Protein AF-A0A833XZN6-F1 (afdb_monomer)

Foldseek 3Di:
DVVVVVVVVVVLVVVLVVLVVVLVVVLVVLLVPVPCLLQPPPDDPVRSVCDQLSHHQLLVVLVVVVVVFVVQLVVVVVCVVVVVDDPDDPSTPDDPVRVVVSVVLSVVSVVLSVVLVVLLVVLVVQLVVVVVVCVVVVVPPPPDPPVVNVVSVNVSSVSSSVSSSSSSVSNSVSSD

Structure (mmCIF, N/CA/C/O backbone):
data_AF-A0A833XZN6-F1
#
_entry.id   AF-A0A833XZN6-F1
#
loop_
_atom_site.group_PDB
_atom_site.id
_atom_site.type_symbol
_atom_site.label_atom_id
_atom_site.label_alt_id
_atom_site.label_comp_id
_atom_site.label_asym_id
_atom_site.label_entity_id
_atom_site.label_seq_id
_atom_site.pdbx_PDB_ins_code
_atom_site.Cartn_x
_atom_site.Cartn_y
_atom_site.Cartn_z
_atom_site.occupancy
_atom_site.B_iso_or_equiv
_atom_site.auth_seq_id
_atom_site.auth_comp_id
_atom_site.auth_asym_id
_atom_site.auth_atom_id
_atom_site.pdbx_PDB_model_num
ATOM 1 N N . MET A 1 1 ? -32.130 -5.623 22.711 1.00 51.72 1 MET A N 1
ATOM 2 C CA . MET A 1 1 ? -30.672 -5.885 22.636 1.00 51.72 1 MET A CA 1
ATOM 3 C C . MET A 1 1 ? -30.285 -6.700 21.398 1.00 51.72 1 MET A C 1
ATOM 5 O O . MET A 1 1 ? -29.507 -6.183 20.613 1.00 51.72 1 MET A O 1
ATOM 9 N N . LYS A 1 2 ? -30.891 -7.874 21.131 1.00 50.25 2 LYS A N 1
ATOM 10 C CA . LYS A 1 2 ? -30.605 -8.703 19.931 1.00 50.25 2 LYS A CA 1
ATOM 11 C C . LYS A 1 2 ? -30.706 -7.956 18.583 1.00 50.25 2 LYS A C 1
ATOM 13 O O . LYS A 1 2 ? -29.815 -8.078 17.759 1.00 50.25 2 LYS A O 1
ATOM 18 N N . MET A 1 3 ? -31.728 -7.118 18.396 1.00 53.28 3 MET A N 1
ATOM 19 C CA . MET A 1 3 ? -31.994 -6.418 17.127 1.00 53.28 3 MET A CA 1
ATOM 20 C C . MET A 1 3 ? -30.939 -5.347 16.755 1.00 53.28 3 MET A C 1
ATOM 22 O O . MET A 1 3 ? -30.634 -5.178 15.580 1.00 53.28 3 MET A O 1
ATOM 26 N N . LYS A 1 4 ? -30.320 -4.674 17.745 1.00 51.16 4 LYS A N 1
ATOM 27 C CA . LYS A 1 4 ? -29.224 -3.706 17.508 1.00 51.16 4 LYS A CA 1
ATOM 28 C C . LYS A 1 4 ? -27.925 -4.406 17.090 1.00 51.16 4 LYS A C 1
ATOM 30 O O . LYS A 1 4 ? -27.217 -3.909 16.223 1.00 51.16 4 LYS A O 1
ATOM 35 N N . THR A 1 5 ? -27.639 -5.571 17.669 1.00 62.66 5 THR A N 1
ATOM 36 C CA . THR A 1 5 ? -26.464 -6.383 17.320 1.00 62.66 5 THR A CA 1
ATOM 37 C C . THR A 1 5 ? -26.588 -6.978 15.914 1.00 62.66 5 THR A C 1
ATOM 39 O O . THR A 1 5 ? -25.617 -6.986 15.167 1.00 62.66 5 THR A O 1
ATOM 42 N N . THR A 1 6 ? -27.788 -7.410 15.511 1.00 60.88 6 THR A N 1
ATOM 43 C CA . THR A 1 6 ? -28.045 -7.907 14.149 1.00 60.88 6 THR A CA 1
ATOM 44 C C . THR A 1 6 ? -27.871 -6.814 13.093 1.00 60.88 6 THR A C 1
ATOM 46 O O . THR A 1 6 ? -27.245 -7.061 12.066 1.00 60.88 6 THR A O 1
ATOM 49 N N . LEU A 1 7 ? -28.352 -5.594 13.364 1.00 63.28 7 LEU A N 1
ATOM 50 C CA . LEU A 1 7 ? -28.195 -4.457 12.452 1.00 63.28 7 LEU A CA 1
ATOM 51 C C . LEU A 1 7 ? -26.720 -4.047 12.295 1.00 63.28 7 LEU A C 1
ATOM 53 O O . LEU A 1 7 ? -26.249 -3.878 11.175 1.00 63.28 7 LEU A O 1
ATOM 57 N N . ALA A 1 8 ? -25.969 -3.968 13.399 1.00 67.38 8 ALA A N 1
ATOM 58 C CA . ALA A 1 8 ? -24.540 -3.649 13.369 1.00 67.38 8 ALA A CA 1
ATOM 59 C C . ALA A 1 8 ? -23.716 -4.700 12.599 1.00 67.38 8 ALA A C 1
ATOM 61 O O . ALA A 1 8 ? -22.826 -4.348 11.824 1.00 67.38 8 ALA A O 1
ATOM 62 N N . ASN A 1 9 ? -24.045 -5.986 12.754 1.00 68.94 9 ASN A N 1
ATOM 63 C CA . ASN A 1 9 ? -23.379 -7.066 12.024 1.00 68.94 9 ASN A CA 1
ATOM 64 C C . ASN A 1 9 ? -23.712 -7.049 10.523 1.00 68.94 9 ASN A C 1
ATOM 66 O O . ASN A 1 9 ? -22.822 -7.268 9.703 1.00 68.94 9 ASN A O 1
ATOM 70 N N . SER A 1 10 ? -24.959 -6.733 10.157 1.00 70.25 10 SER A N 1
ATOM 71 C CA . SER A 1 10 ? -25.368 -6.561 8.756 1.00 70.25 10 SER A CA 1
ATOM 72 C C . SER A 1 10 ? -24.635 -5.392 8.093 1.00 70.25 10 SER A C 1
ATOM 74 O O . SER A 1 10 ? -24.180 -5.516 6.959 1.00 70.25 10 SER A O 1
ATOM 76 N N . GLN A 1 11 ? -24.473 -4.275 8.810 1.00 72.06 11 GLN A N 1
ATOM 77 C CA . GLN A 1 11 ? -23.743 -3.104 8.320 1.00 72.06 11 GLN A CA 1
ATOM 78 C C . GLN A 1 11 ? -22.246 -3.407 8.137 1.00 72.06 11 GLN A C 1
ATOM 80 O O . GLN A 1 11 ? -21.662 -3.015 7.129 1.00 72.06 11 GLN A O 1
ATOM 85 N N . LYS A 1 12 ? -21.626 -4.145 9.078 1.00 77.12 12 LYS A N 1
ATOM 86 C CA . LYS A 1 12 ? -20.222 -4.581 8.962 1.00 77.12 12 LYS A CA 1
ATOM 87 C C . LYS A 1 12 ? -20.013 -5.435 7.705 1.00 77.12 12 LYS A C 1
ATOM 89 O O . LYS A 1 12 ? -19.059 -5.179 6.974 1.00 77.12 12 LYS A O 1
ATOM 94 N N . SER A 1 13 ? -20.888 -6.415 7.450 1.00 80.06 13 SER A N 1
ATOM 95 C CA . SER A 1 13 ? -20.785 -7.293 6.268 1.00 80.06 13 SER A CA 1
ATOM 96 C C . SER A 1 13 ? -20.850 -6.490 4.972 1.00 80.06 13 SER A C 1
ATOM 98 O O . SER A 1 13 ? -19.948 -6.594 4.147 1.00 80.06 13 SER A O 1
ATOM 100 N N . ALA A 1 14 ? -21.834 -5.592 4.858 1.00 88.44 14 ALA A N 1
ATOM 101 C CA . ALA A 1 14 ? -22.009 -4.754 3.676 1.00 88.44 14 ALA A CA 1
ATOM 102 C C . ALA A 1 14 ? -20.787 -3.858 3.396 1.00 88.44 14 ALA A C 1
ATOM 104 O O . ALA A 1 14 ? -20.344 -3.749 2.255 1.00 88.44 14 ALA A O 1
ATOM 105 N N . CYS A 1 15 ? -20.189 -3.250 4.428 1.00 87.19 15 CYS A N 1
ATOM 106 C CA . CYS A 1 15 ? -18.980 -2.437 4.256 1.00 87.19 15 CYS A CA 1
ATOM 107 C C . CYS A 1 15 ? -17.785 -3.257 3.747 1.00 87.19 15 CYS A C 1
ATOM 109 O O . CYS A 1 15 ? -17.048 -2.796 2.876 1.00 87.19 15 CYS A O 1
ATOM 111 N N . ILE A 1 16 ? -17.587 -4.465 4.282 1.00 88.56 16 ILE A N 1
ATOM 112 C CA . ILE A 1 16 ? -16.494 -5.351 3.862 1.00 88.56 16 ILE A CA 1
ATOM 113 C C . ILE A 1 16 ? -16.717 -5.859 2.434 1.00 88.56 16 IL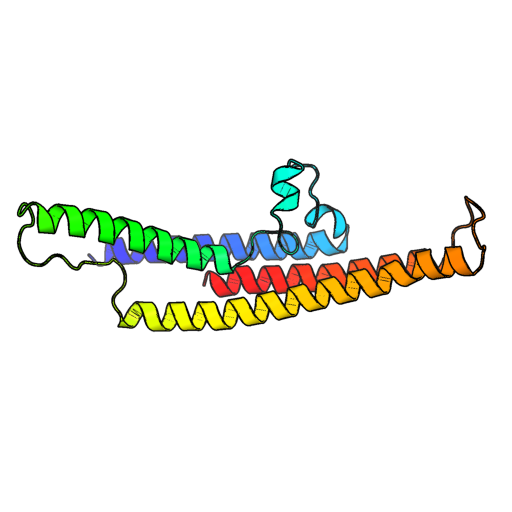E A C 1
ATOM 115 O O . ILE A 1 16 ? -15.765 -5.906 1.659 1.00 88.56 16 ILE A O 1
ATOM 119 N N . GLU A 1 17 ? -17.954 -6.198 2.074 1.00 91.06 17 GLU A N 1
ATOM 120 C CA . GLU A 1 17 ? -18.328 -6.619 0.720 1.00 91.06 17 GLU A CA 1
ATOM 121 C C . GLU A 1 17 ? -18.101 -5.500 -0.302 1.00 91.06 17 GLU A C 1
ATOM 123 O O . GLU A 1 17 ? -17.466 -5.728 -1.328 1.00 91.06 17 GLU A O 1
ATOM 128 N N . HIS A 1 18 ? -18.521 -4.268 -0.002 1.00 90.19 18 HIS A N 1
ATOM 129 C CA . HIS A 1 18 ? -18.255 -3.125 -0.879 1.00 90.19 18 HIS A CA 1
ATOM 130 C C . HIS A 1 18 ? -16.759 -2.831 -1.019 1.00 90.19 18 HIS A C 1
ATOM 132 O O . HIS A 1 18 ? -16.295 -2.500 -2.109 1.00 90.19 18 HIS A O 1
ATOM 138 N N . PHE A 1 19 ? -15.985 -2.954 0.063 1.00 88.38 19 PHE A N 1
ATOM 139 C CA . PHE A 1 19 ? -14.540 -2.742 -0.009 1.00 88.38 19 PHE A CA 1
ATOM 140 C C . PHE A 1 19 ? -13.833 -3.848 -0.803 1.00 88.38 19 PHE A C 1
ATOM 142 O O . PHE A 1 19 ? -12.871 -3.568 -1.516 1.00 88.38 19 PHE A O 1
ATOM 149 N N . GLN A 1 20 ? -14.326 -5.086 -0.711 1.00 92.38 20 GLN A N 1
ATOM 150 C CA . GLN A 1 20 ? -13.876 -6.199 -1.542 1.00 92.38 20 GLN A CA 1
ATOM 151 C C . GLN A 1 20 ? -14.146 -5.917 -3.025 1.00 92.38 20 GLN A C 1
ATOM 153 O O . GLN A 1 20 ? -13.210 -5.947 -3.814 1.00 92.38 20 GLN A O 1
ATOM 158 N N . ASP A 1 21 ? -15.383 -5.569 -3.387 1.00 93.50 21 ASP A N 1
ATOM 159 C CA . ASP A 1 21 ? -15.762 -5.248 -4.771 1.00 93.50 21 ASP A CA 1
ATOM 160 C C . ASP A 1 21 ? -14.947 -4.068 -5.327 1.00 93.50 21 ASP A C 1
ATOM 162 O O . ASP A 1 21 ? -14.445 -4.114 -6.452 1.00 93.50 21 ASP A O 1
ATOM 166 N N . TYR A 1 22 ? -14.729 -3.033 -4.510 1.00 90.38 22 TYR A N 1
ATOM 167 C CA . TYR A 1 22 ? -13.833 -1.927 -4.846 1.00 90.38 22 TYR A CA 1
ATOM 168 C C . TYR A 1 22 ? -12.400 -2.406 -5.125 1.00 90.38 22 TYR A C 1
ATOM 170 O O . TYR A 1 22 ? -11.808 -2.012 -6.132 1.00 90.38 22 TYR A O 1
ATOM 178 N N . ALA A 1 23 ? -11.833 -3.245 -4.253 1.00 89.88 23 ALA A N 1
ATOM 179 C CA . ALA A 1 23 ? -10.475 -3.758 -4.414 1.00 89.88 23 ALA A CA 1
ATOM 180 C C . ALA A 1 23 ? -10.337 -4.643 -5.664 1.00 89.88 23 ALA A C 1
ATOM 182 O O . ALA A 1 23 ? -9.344 -4.521 -6.384 1.00 89.88 23 ALA A O 1
ATOM 183 N N . ASP A 1 24 ? -11.341 -5.470 -5.953 1.00 92.38 24 ASP A N 1
ATOM 184 C CA . ASP A 1 24 ? -11.351 -6.378 -7.101 1.00 92.38 24 ASP A CA 1
ATOM 185 C C . ASP A 1 24 ? -11.444 -5.600 -8.422 1.00 92.38 24 ASP A C 1
ATOM 187 O O . ASP A 1 24 ? -10.633 -5.808 -9.326 1.00 92.38 24 ASP A O 1
ATOM 191 N N . LYS A 1 25 ? -12.361 -4.627 -8.518 1.00 93.62 25 LYS A N 1
ATOM 192 C CA . LYS A 1 25 ? -12.462 -3.728 -9.685 1.00 93.62 25 LYS A CA 1
ATOM 193 C C . LYS A 1 25 ? -11.177 -2.944 -9.907 1.00 93.62 25 LYS A C 1
ATOM 195 O O . LYS A 1 25 ? -10.727 -2.777 -11.038 1.00 93.62 25 LYS A O 1
ATOM 200 N N . ARG A 1 26 ? -10.567 -2.472 -8.820 1.00 92.00 26 ARG A N 1
ATOM 201 C CA . ARG A 1 26 ? -9.305 -1.740 -8.877 1.00 92.00 26 ARG A CA 1
ATOM 202 C C . ARG A 1 26 ? -8.158 -2.610 -9.392 1.00 92.00 26 ARG A C 1
ATOM 204 O O . ARG A 1 26 ? -7.381 -2.138 -10.213 1.00 92.00 26 ARG A O 1
ATOM 211 N N . SER A 1 27 ? -8.068 -3.859 -8.937 1.00 91.50 27 SER A N 1
ATOM 212 C CA . SER A 1 27 ? -7.094 -4.836 -9.440 1.00 91.50 27 SER A CA 1
ATOM 213 C C . SER A 1 27 ? -7.282 -5.082 -10.937 1.00 91.50 27 SER A C 1
ATOM 215 O O . SER A 1 27 ? -6.310 -4.996 -11.676 1.00 91.50 27 SER A O 1
ATOM 217 N N . GLN A 1 28 ? -8.519 -5.271 -11.408 1.00 93.62 28 GLN A N 1
ATOM 218 C CA . GLN A 1 28 ? -8.802 -5.471 -12.836 1.00 93.62 28 GLN A CA 1
ATOM 219 C C . GLN A 1 28 ? -8.351 -4.284 -13.696 1.00 93.62 28 GLN A C 1
ATOM 221 O O . GLN A 1 28 ? -7.730 -4.478 -14.737 1.00 93.62 28 GLN A O 1
ATOM 226 N N . LEU A 1 29 ? -8.628 -3.055 -13.254 1.00 93.94 29 LEU A N 1
ATOM 227 C CA . LEU A 1 29 ? -8.234 -1.846 -13.981 1.00 93.94 29 LEU A CA 1
ATOM 228 C C . LEU A 1 29 ? -6.717 -1.609 -13.972 1.00 93.94 29 LEU A C 1
ATOM 230 O O . LEU A 1 29 ? -6.193 -1.042 -14.928 1.00 93.94 29 LEU A O 1
ATOM 234 N N . ALA A 1 30 ? -6.012 -2.052 -12.927 1.00 94.50 30 ALA A N 1
ATOM 235 C CA . ALA A 1 30 ? -4.563 -1.893 -12.820 1.00 94.50 30 ALA A CA 1
ATOM 236 C C . ALA A 1 30 ? -3.794 -2.633 -13.925 1.00 94.50 30 ALA A C 1
ATOM 238 O O . ALA A 1 30 ? -2.703 -2.200 -14.272 1.00 94.50 30 ALA A O 1
ATOM 239 N N . HIS A 1 31 ? -4.360 -3.691 -14.516 1.00 93.62 31 HIS A N 1
ATOM 240 C CA . HIS A 1 31 ? -3.748 -4.385 -15.660 1.00 93.62 31 HIS A CA 1
ATOM 241 C C . HIS A 1 31 ? -3.699 -3.534 -16.938 1.00 93.62 31 HIS A C 1
ATOM 243 O O . HIS A 1 31 ? -2.913 -3.846 -17.824 1.00 93.62 31 HIS A O 1
ATOM 249 N N . ASN A 1 32 ? -4.518 -2.480 -17.040 1.00 92.50 32 ASN A N 1
ATOM 250 C CA . ASN A 1 32 ? -4.520 -1.581 -18.199 1.00 92.50 32 ASN A CA 1
ATOM 251 C C . ASN A 1 32 ? -3.561 -0.397 -18.022 1.00 92.50 32 ASN A C 1
ATOM 253 O O . ASN A 1 32 ? -2.905 0.001 -18.975 1.00 92.50 32 ASN A O 1
ATOM 257 N N . ASP A 1 33 ? -3.533 0.192 -16.823 1.00 92.25 33 ASP A N 1
ATOM 258 C CA . ASP A 1 33 ? -2.636 1.294 -16.462 1.00 92.25 33 ASP A CA 1
ATOM 259 C C . ASP A 1 33 ? -2.426 1.289 -14.946 1.00 92.25 33 ASP A C 1
ATOM 261 O O . ASP A 1 33 ? -3.218 1.826 -14.165 1.00 92.25 33 ASP A O 1
ATOM 265 N N . VAL A 1 34 ? -1.350 0.635 -14.515 1.00 95.06 34 VAL A N 1
ATOM 266 C CA . VAL A 1 34 ? -1.001 0.552 -13.097 1.00 95.06 34 VAL A CA 1
ATOM 267 C C . VAL A 1 34 ? -0.457 1.878 -12.570 1.00 95.06 34 VAL A C 1
ATOM 269 O O . VAL A 1 34 ? -0.673 2.212 -11.402 1.00 95.06 34 VAL A O 1
ATOM 272 N N . SER A 1 35 ? 0.225 2.650 -13.417 1.00 92.38 35 SER A N 1
ATOM 273 C CA . SER A 1 35 ? 0.932 3.870 -13.029 1.00 92.38 35 SER A CA 1
ATOM 274 C C . SER A 1 35 ? -0.033 4.932 -12.489 1.00 92.38 35 SER A C 1
ATOM 276 O O . SER A 1 35 ? 0.218 5.524 -11.431 1.00 92.38 35 SER A O 1
ATOM 278 N N . ALA A 1 36 ? -1.209 5.059 -13.114 1.00 93.19 36 ALA A N 1
ATOM 279 C CA . ALA A 1 36 ? -2.274 5.964 -12.693 1.00 93.19 36 ALA A CA 1
ATOM 280 C C . ALA A 1 36 ? -2.797 5.684 -11.276 1.00 93.19 36 ALA A C 1
ATOM 282 O O . ALA A 1 36 ? -3.362 6.570 -10.637 1.00 93.19 36 ALA A O 1
ATOM 283 N N . PHE A 1 37 ? -2.602 4.480 -10.732 1.00 94.19 37 PHE A N 1
ATOM 284 C CA . PHE A 1 37 ? -3.003 4.174 -9.359 1.00 94.19 37 PHE A CA 1
ATOM 285 C C . PHE A 1 37 ? -1.970 4.587 -8.308 1.00 94.19 37 PHE A C 1
ATOM 287 O O . PHE A 1 37 ? -2.342 4.733 -7.140 1.00 94.19 37 PHE A O 1
ATOM 294 N N . PHE A 1 38 ? -0.702 4.754 -8.693 1.00 93.88 38 PHE A N 1
ATOM 295 C CA . PHE A 1 38 ? 0.378 5.174 -7.795 1.00 93.88 38 PHE A CA 1
ATOM 296 C C . PHE A 1 38 ? 0.494 6.699 -7.693 1.00 93.88 38 PHE A C 1
ATOM 298 O O . PHE A 1 38 ? 0.884 7.193 -6.638 1.00 93.88 38 PHE A O 1
ATOM 305 N N . ALA A 1 39 ? 0.104 7.428 -8.740 1.00 94.25 39 ALA A N 1
ATOM 306 C CA . ALA A 1 39 ? 0.015 8.888 -8.748 1.00 94.25 39 ALA A CA 1
ATOM 307 C C . ALA A 1 39 ? -1.260 9.356 -9.479 1.00 94.25 39 ALA A C 1
ATOM 309 O O . ALA A 1 39 ? -1.182 9.917 -10.574 1.00 94.25 39 ALA A O 1
ATOM 310 N N . PRO A 1 40 ? -2.451 9.093 -8.916 1.00 93.50 40 PRO A N 1
ATOM 311 C CA . PRO A 1 40 ? -3.711 9.462 -9.544 1.00 93.50 40 PRO A CA 1
ATOM 312 C C . PRO A 1 40 ? -3.827 10.963 -9.815 1.00 93.50 40 PRO A C 1
ATOM 314 O O . PRO A 1 40 ? -3.605 11.798 -8.936 1.00 93.50 40 PRO A O 1
ATOM 317 N N . ALA A 1 41 ? -4.264 11.303 -11.029 1.00 92.31 41 ALA A N 1
ATOM 318 C CA . ALA A 1 41 ? -4.420 12.687 -11.482 1.00 92.31 41 ALA A CA 1
ATOM 319 C C . ALA A 1 41 ? -5.539 13.455 -10.754 1.00 92.31 41 ALA A C 1
ATOM 321 O O . ALA A 1 41 ? -5.573 14.682 -10.780 1.00 92.31 41 ALA A O 1
ATOM 322 N N . TRP A 1 42 ? -6.463 12.742 -10.104 1.00 90.38 42 TRP A N 1
ATOM 323 C CA . TRP A 1 42 ? -7.523 13.338 -9.286 1.00 90.38 42 TRP A CA 1
ATOM 324 C C . TRP A 1 42 ? -7.083 13.641 -7.846 1.00 90.38 42 TRP A C 1
ATOM 326 O O . TRP A 1 42 ? -7.879 14.174 -7.076 1.00 90.38 42 TRP A O 1
ATOM 336 N N . CYS A 1 43 ? -5.848 13.298 -7.472 1.00 93.56 43 CYS A N 1
ATOM 337 C CA . CYS A 1 43 ? -5.251 13.657 -6.191 1.00 93.56 43 CYS A CA 1
ATOM 338 C C . CYS A 1 43 ? -4.277 14.826 -6.364 1.00 93.56 43 CYS A C 1
ATOM 340 O O . 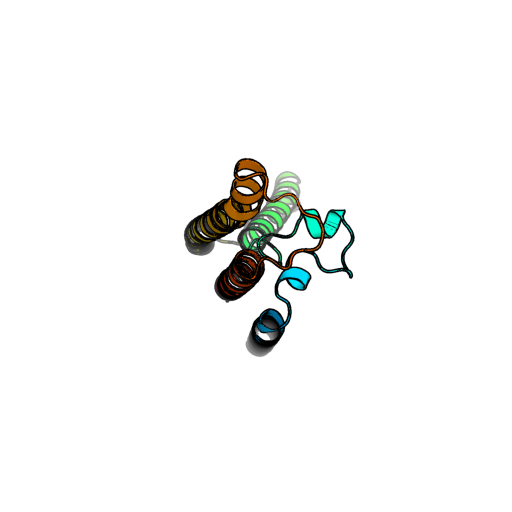CYS A 1 43 ? -3.557 14.937 -7.356 1.00 93.56 43 CYS A O 1
ATOM 342 N N . THR A 1 44 ? -4.222 15.692 -5.359 1.00 94.88 44 THR A N 1
ATOM 343 C CA . THR A 1 44 ? -3.195 16.730 -5.249 1.00 94.88 44 THR A CA 1
ATOM 344 C C . THR A 1 44 ? -1.808 16.106 -5.065 1.00 94.88 44 THR A C 1
ATOM 346 O O . THR A 1 44 ? -1.670 14.981 -4.587 1.00 94.88 44 THR A O 1
ATOM 349 N N . ASN A 1 45 ? -0.744 16.856 -5.372 1.00 94.94 45 ASN A N 1
ATOM 350 C CA . ASN A 1 45 ? 0.636 16.394 -5.153 1.00 94.94 45 ASN A CA 1
ATOM 351 C C . ASN A 1 45 ? 0.894 15.982 -3.695 1.00 94.94 45 ASN A C 1
ATOM 353 O O . ASN A 1 45 ? 1.605 15.014 -3.433 1.00 94.94 45 ASN A O 1
ATOM 357 N N . TRP A 1 46 ? 0.292 16.707 -2.748 1.00 94.06 46 TRP A N 1
ATOM 358 C CA . TRP A 1 46 ? 0.378 16.382 -1.330 1.00 94.06 46 TRP A CA 1
ATOM 359 C C . TRP A 1 46 ? -0.323 15.057 -1.008 1.00 94.06 46 TRP A C 1
ATOM 361 O O . TRP A 1 46 ? 0.292 14.191 -0.392 1.00 94.06 46 TRP A O 1
ATOM 371 N N . GLU A 1 47 ? -1.554 14.846 -1.479 1.00 93.69 47 GLU A N 1
ATOM 372 C CA . GLU A 1 47 ? -2.257 13.565 -1.306 1.00 93.69 47 GLU A CA 1
ATOM 373 C C . GLU A 1 47 ? -1.490 12.404 -1.950 1.00 93.69 47 GLU A C 1
ATOM 375 O O . GLU A 1 47 ? -1.327 11.357 -1.323 1.00 93.69 47 GLU A O 1
ATOM 380 N N . ASN A 1 48 ? -0.947 12.607 -3.154 1.00 94.44 48 ASN A N 1
ATOM 381 C CA . ASN A 1 48 ? -0.127 11.615 -3.847 1.00 94.44 48 ASN A CA 1
ATOM 382 C C . ASN A 1 48 ? 1.129 11.241 -3.043 1.00 94.44 48 ASN A C 1
ATOM 384 O O . ASN A 1 48 ? 1.459 10.062 -2.941 1.00 94.44 48 ASN A O 1
ATOM 388 N N . SER A 1 49 ? 1.782 12.208 -2.388 1.00 93.31 49 SER A N 1
ATOM 389 C CA . SER A 1 49 ? 2.955 11.949 -1.534 1.00 93.31 49 SER A CA 1
ATOM 390 C C . SER A 1 49 ? 2.666 11.086 -0.298 1.00 93.31 49 SER A C 1
ATOM 392 O O . SER A 1 49 ? 3.587 10.517 0.287 1.00 93.31 49 SER A O 1
ATOM 394 N N . LEU A 1 50 ? 1.396 10.967 0.106 1.00 91.69 50 LEU A N 1
ATOM 395 C CA . LEU A 1 50 ? 0.977 10.171 1.262 1.00 91.69 50 LEU A CA 1
ATOM 396 C C . LEU A 1 50 ? 0.558 8.745 0.885 1.00 91.69 50 LEU A C 1
ATOM 398 O O . LEU A 1 50 ? 0.291 7.927 1.775 1.00 91.69 50 LEU A O 1
ATOM 402 N N . LEU A 1 51 ? 0.487 8.427 -0.410 1.00 94.44 51 LEU A N 1
ATOM 403 C CA . LEU A 1 51 ? 0.134 7.092 -0.870 1.00 94.44 51 LEU A CA 1
ATOM 404 C C . LEU A 1 51 ? 1.265 6.103 -0.575 1.00 94.44 51 LEU A C 1
ATOM 406 O O . LEU A 1 51 ? 2.426 6.289 -0.922 1.00 94.44 51 LEU A O 1
ATOM 410 N N . TRP A 1 52 ? 0.893 4.980 0.023 1.00 96.81 52 TRP A N 1
ATOM 411 C CA . TRP A 1 52 ? 1.723 3.798 0.170 1.00 96.81 52 TRP A CA 1
ATOM 412 C C . TRP A 1 52 ? 1.188 2.702 -0.746 1.00 96.81 52 TRP A C 1
ATOM 414 O O . TRP A 1 52 ? 0.120 2.152 -0.481 1.00 96.81 52 TRP A O 1
ATOM 424 N N . LEU A 1 53 ? 1.922 2.383 -1.816 1.00 96.25 53 LEU A N 1
ATOM 425 C CA . LEU A 1 53 ? 1.578 1.330 -2.784 1.00 96.25 53 LEU A CA 1
ATOM 426 C C . LEU A 1 53 ? 0.140 1.470 -3.304 1.00 96.25 53 LEU A C 1
ATOM 428 O O . LEU A 1 53 ? -0.724 0.623 -3.045 1.00 96.25 53 LEU A O 1
ATOM 432 N N . ALA A 1 54 ? -0.124 2.600 -3.964 1.00 94.06 54 ALA A N 1
ATOM 433 C CA . ALA A 1 54 ? -1.426 2.952 -4.520 1.00 94.06 54 ALA A CA 1
ATOM 434 C C . ALA A 1 54 ? -2.563 3.071 -3.479 1.00 94.06 54 ALA A C 1
ATOM 436 O O . ALA A 1 54 ? -3.727 2.824 -3.773 1.00 94.06 54 ALA A O 1
ATOM 437 N N . GLY A 1 55 ? -2.300 3.441 -2.228 1.00 94.00 55 GLY A N 1
ATOM 438 C CA . GLY A 1 55 ? -3.383 3.639 -1.256 1.00 94.00 55 GLY A CA 1
ATOM 439 C C . GLY A 1 55 ? -2.887 3.965 0.139 1.00 94.00 55 GLY A C 1
ATOM 440 O O . GLY A 1 55 ? -1.717 4.254 0.337 1.00 94.00 55 GLY A O 1
ATOM 441 N N . CYS A 1 56 ? -3.752 3.889 1.145 1.00 93.19 56 CYS A N 1
ATOM 442 C CA . CYS A 1 56 ? -3.314 4.085 2.525 1.00 93.19 56 CYS A CA 1
ATOM 443 C C . CYS A 1 56 ? -2.499 2.886 3.035 1.00 93.19 56 CYS A C 1
ATOM 445 O O . CYS A 1 56 ? -2.735 1.738 2.645 1.00 93.19 56 CYS A O 1
ATOM 447 N N . ARG A 1 57 ? -1.567 3.144 3.954 1.00 96.50 57 ARG A N 1
ATOM 448 C CA . ARG A 1 57 ? -0.810 2.097 4.650 1.00 96.50 57 ARG A CA 1
ATOM 449 C C . ARG A 1 57 ? -1.698 1.412 5.717 1.00 96.50 57 ARG A C 1
ATOM 451 O O . ARG A 1 57 ? -2.190 2.121 6.594 1.00 96.50 57 ARG A O 1
ATOM 458 N N . PRO A 1 58 ? -1.939 0.087 5.667 1.00 96.31 58 PRO A N 1
ATOM 459 C CA . PRO A 1 58 ? -2.877 -0.629 6.551 1.00 96.31 58 PRO A CA 1
ATOM 460 C C . PRO A 1 58 ? -2.695 -0.405 8.064 1.00 96.31 58 PRO A C 1
ATOM 462 O O . PRO A 1 58 ? -3.669 -0.352 8.813 1.00 96.31 58 PRO A O 1
ATOM 465 N N . SER A 1 59 ? -1.467 -0.204 8.538 1.00 96.56 59 SER A N 1
ATOM 466 C CA . SER A 1 59 ? -1.137 0.091 9.936 1.00 96.56 59 SER A CA 1
ATOM 467 C C . SER A 1 59 ? -1.750 1.402 10.435 1.00 96.56 59 SER A C 1
ATOM 469 O O . SER A 1 59 ? -1.841 1.613 11.645 1.00 96.56 59 SER A O 1
ATOM 471 N N . GLN A 1 60 ? -2.205 2.278 9.534 1.00 94.56 60 GLN A N 1
ATOM 472 C CA . GLN A 1 60 ? -2.975 3.473 9.883 1.00 94.56 60 GLN A CA 1
ATOM 473 C C . GLN A 1 60 ? -4.340 3.124 10.486 1.00 94.56 60 GLN A C 1
ATOM 475 O O . GLN A 1 60 ? -4.763 3.795 11.421 1.00 94.56 60 GLN A O 1
ATOM 480 N N . TYR A 1 61 ? -5.001 2.053 10.029 1.00 93.44 61 TYR A N 1
ATOM 481 C CA . TYR A 1 61 ? -6.286 1.622 10.597 1.00 93.44 61 TYR A CA 1
ATOM 482 C C . TYR A 1 61 ? -6.133 1.262 12.076 1.00 93.44 61 TYR A C 1
ATOM 484 O O . TYR A 1 61 ? -6.920 1.673 12.921 1.00 93.44 61 TYR A O 1
ATOM 492 N N . ILE A 1 62 ? -5.060 0.540 12.397 1.00 93.56 62 ILE A N 1
ATOM 493 C CA . ILE A 1 62 ? -4.761 0.101 13.759 1.00 93.56 62 ILE A CA 1
ATOM 494 C C . ILE A 1 62 ? -4.3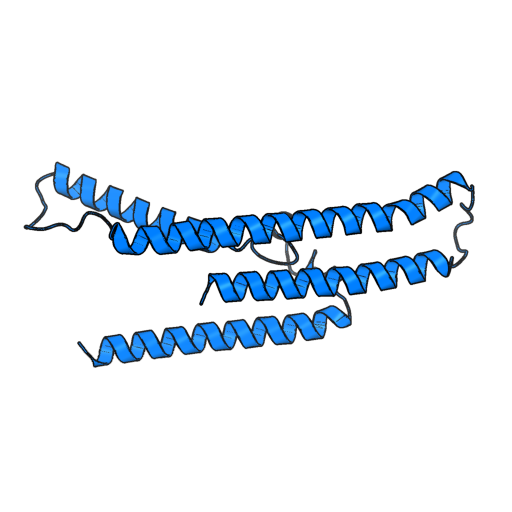48 1.292 14.633 1.00 93.56 62 ILE A C 1
ATOM 496 O O . ILE A 1 62 ? -4.785 1.406 15.775 1.00 93.56 62 ILE A O 1
ATOM 500 N N . ARG A 1 63 ? -3.547 2.219 14.092 1.00 92.12 63 ARG A N 1
ATOM 501 C CA . ARG A 1 63 ? -3.192 3.459 14.797 1.00 92.12 63 ARG A CA 1
ATOM 502 C C . ARG A 1 63 ? -4.407 4.323 15.104 1.00 92.12 63 ARG A C 1
ATOM 504 O O . ARG A 1 63 ? -4.471 4.871 16.198 1.00 92.12 63 ARG A O 1
ATOM 511 N N . LEU A 1 64 ? -5.371 4.396 14.189 1.00 91.00 64 LEU A N 1
ATOM 512 C CA . LEU A 1 64 ? -6.632 5.086 14.437 1.00 91.00 64 LEU A CA 1
ATOM 513 C C . LEU A 1 64 ? -7.396 4.439 15.598 1.00 91.00 64 LEU A C 1
ATOM 515 O O . LEU A 1 64 ? -7.856 5.154 16.480 1.00 91.00 64 LEU A O 1
ATOM 519 N N . VAL A 1 65 ? -7.466 3.103 15.653 1.00 88.56 65 VAL A N 1
ATOM 520 C CA . VAL A 1 65 ? -8.077 2.390 16.789 1.00 88.56 65 VAL A CA 1
ATOM 521 C C . VAL A 1 65 ? -7.394 2.768 18.104 1.00 88.56 65 VAL A C 1
ATOM 523 O O . VAL A 1 65 ? -8.084 3.127 19.054 1.00 88.56 65 VAL A O 1
ATOM 526 N N . TYR A 1 66 ? -6.059 2.755 18.166 1.00 87.31 66 TYR A N 1
ATOM 527 C CA . TYR A 1 66 ? -5.348 3.163 19.381 1.00 87.31 66 TYR A CA 1
ATOM 528 C C . TYR A 1 66 ? -5.580 4.631 19.747 1.00 87.31 66 TYR A C 1
ATOM 530 O O . TYR A 1 66 ? -5.767 4.925 20.923 1.00 87.31 66 TYR A O 1
ATOM 538 N N . ALA A 1 67 ? -5.591 5.537 18.768 1.00 87.06 67 ALA A N 1
ATOM 539 C CA . ALA A 1 67 ? -5.832 6.957 19.004 1.00 87.06 67 ALA A CA 1
ATOM 540 C C . ALA A 1 67 ? -7.238 7.204 19.569 1.00 87.06 67 ALA A C 1
ATOM 542 O O . ALA A 1 67 ? -7.376 7.892 20.575 1.00 87.06 67 ALA A O 1
ATOM 543 N N . LEU A 1 68 ? -8.265 6.583 18.979 1.00 83.75 68 LEU A N 1
ATOM 544 C CA . LEU A 1 68 ? -9.643 6.675 19.468 1.00 83.75 68 LEU A CA 1
ATOM 545 C C . LEU A 1 68 ? -9.774 6.109 20.888 1.00 83.75 68 LEU A C 1
ATOM 547 O O . LEU A 1 68 ? -10.378 6.744 21.745 1.00 83.75 68 LEU A O 1
ATOM 551 N N . CYS A 1 69 ? -9.135 4.968 21.168 1.00 80.69 69 CYS A N 1
ATOM 552 C CA . CYS A 1 69 ? -9.117 4.403 22.519 1.00 80.69 69 CYS A CA 1
ATOM 553 C C . CYS A 1 69 ? -8.390 5.312 23.522 1.00 80.69 69 CYS A C 1
ATOM 555 O O . CYS A 1 69 ? -8.807 5.405 24.672 1.00 80.69 69 CYS A O 1
ATOM 557 N N . GLY A 1 70 ? -7.305 5.969 23.100 1.00 78.88 70 GLY A N 1
ATOM 558 C CA . GLY A 1 70 ? -6.536 6.903 23.923 1.00 78.88 70 GLY A CA 1
ATOM 559 C C . GLY A 1 70 ? -7.323 8.155 24.307 1.00 78.88 70 GLY A C 1
ATOM 560 O O . GLY A 1 70 ? -7.287 8.557 25.467 1.00 78.88 70 GLY A O 1
ATOM 561 N N . LEU A 1 71 ? -8.075 8.727 23.362 1.00 77.75 71 LEU A N 1
ATOM 562 C CA . LEU A 1 71 ? -8.908 9.911 23.603 1.00 77.75 71 LEU A CA 1
ATOM 563 C C . LEU A 1 71 ? -10.002 9.648 24.647 1.00 77.75 71 LEU A C 1
ATOM 565 O O . LEU A 1 71 ? -10.255 10.485 25.507 1.00 77.75 71 LEU A O 1
ATOM 569 N N . GLU A 1 72 ? -10.631 8.474 24.612 1.00 71.56 72 GLU A N 1
ATOM 570 C CA . GLU A 1 72 ? -11.661 8.113 25.593 1.00 71.56 72 GLU A CA 1
ATOM 571 C C . GLU A 1 72 ? -11.084 7.909 26.999 1.00 71.56 72 GLU A C 1
ATOM 573 O O . GLU A 1 72 ? -11.694 8.333 27.982 1.00 71.56 72 GLU A O 1
ATOM 578 N N . ILE A 1 73 ? -9.887 7.315 27.102 1.00 73.31 73 ILE A N 1
ATOM 579 C CA . ILE A 1 73 ? -9.169 7.192 28.379 1.00 73.31 73 ILE A CA 1
ATOM 580 C C . ILE A 1 73 ? -8.928 8.580 28.983 1.00 73.31 73 ILE A C 1
ATOM 582 O O . ILE A 1 73 ? -9.138 8.768 30.180 1.00 73.31 73 ILE A O 1
ATOM 586 N N . GLU A 1 74 ? -8.500 9.553 28.175 1.00 73.25 74 GLU A N 1
ATOM 587 C CA . GLU A 1 74 ? -8.222 10.918 28.634 1.00 73.25 74 GLU A CA 1
ATOM 588 C C . GLU A 1 74 ? -9.483 11.613 29.169 1.00 73.25 74 GLU A C 1
ATOM 590 O O . GLU A 1 74 ? -9.456 12.192 30.260 1.00 73.25 74 GLU A O 1
ATOM 595 N N . VAL A 1 75 ? -10.611 11.480 28.461 1.00 76.12 75 VAL A N 1
ATOM 596 C CA . VAL A 1 75 ? -11.909 12.014 28.902 1.00 76.12 75 VAL A CA 1
ATOM 597 C C . VAL A 1 75 ? -12.336 11.373 30.224 1.00 76.12 75 VAL A C 1
ATOM 599 O O . VAL A 1 75 ? -12.577 12.088 31.197 1.00 76.12 75 VAL A O 1
ATOM 602 N N . HIS A 1 76 ? -12.348 10.042 30.318 1.00 71.31 76 HIS A N 1
ATOM 603 C CA . HIS A 1 76 ? -12.777 9.348 31.537 1.00 71.31 76 HIS A CA 1
ATOM 604 C C . HIS A 1 76 ? -11.836 9.559 32.725 1.00 71.31 76 HIS A C 1
ATOM 606 O O . HIS A 1 76 ? -12.290 9.633 33.867 1.00 71.31 76 HIS A O 1
ATOM 612 N N . LEU A 1 77 ? -10.530 9.694 32.485 1.00 76.62 77 LEU A N 1
ATOM 613 C CA . LEU A 1 77 ? -9.574 10.053 33.528 1.00 76.62 77 LEU A CA 1
ATOM 614 C C . LEU A 1 77 ? -9.873 11.451 34.081 1.00 76.62 77 LEU A C 1
ATOM 616 O O . LEU A 1 77 ? -9.828 11.649 35.295 1.00 76.62 77 LEU A O 1
ATOM 620 N N . SER A 1 78 ? -10.218 12.407 33.213 1.00 78.38 78 SER A N 1
ATOM 621 C CA . SER A 1 78 ? -10.576 13.763 33.639 1.00 78.38 78 SER A CA 1
ATOM 622 C C . SER A 1 78 ? -11.856 13.790 34.487 1.00 78.38 78 SER A C 1
ATOM 624 O O . SER A 1 78 ? -11.877 14.432 35.536 1.00 78.38 78 SER A O 1
ATOM 626 N N . GLU A 1 79 ? -12.882 13.021 34.107 1.00 79.62 79 GLU A N 1
ATOM 627 C CA . GLU A 1 79 ? -14.137 12.863 34.860 1.00 79.62 79 GLU A CA 1
ATOM 628 C C . GLU A 1 79 ? -13.924 12.146 36.203 1.00 79.62 79 GLU A C 1
ATOM 630 O O . GLU A 1 79 ? -14.540 12.490 37.217 1.00 79.62 79 GLU A O 1
ATOM 635 N N . PHE A 1 80 ? -13.038 11.147 36.233 1.00 77.25 80 PHE A N 1
ATOM 636 C CA . PHE A 1 80 ? -12.677 10.434 37.456 1.00 77.25 80 PHE A CA 1
ATOM 637 C C . PHE A 1 80 ? -11.965 11.358 38.449 1.00 77.25 80 PHE A C 1
ATOM 639 O O . PHE A 1 80 ? -12.353 11.426 39.616 1.00 77.25 80 PHE A O 1
ATOM 646 N N . LEU A 1 81 ? -10.962 12.113 37.985 1.00 80.25 81 LEU A N 1
ATOM 647 C CA . LEU A 1 81 ? -10.213 13.059 38.818 1.00 80.25 81 LEU A CA 1
ATOM 648 C C . LEU A 1 81 ? -11.085 14.212 39.335 1.00 80.25 81 LEU A C 1
ATOM 650 O O . LEU A 1 81 ? -10.832 14.725 40.422 1.00 80.25 81 LEU A O 1
ATOM 654 N N . GLN A 1 82 ? -12.126 14.598 38.592 1.00 84.00 82 GLN A N 1
ATOM 655 C CA . GLN A 1 82 ? -13.093 15.619 39.011 1.00 84.00 82 GLN A CA 1
ATOM 656 C C . GLN A 1 82 ? -14.148 15.096 40.000 1.00 84.00 82 GLN A C 1
ATOM 658 O O . GLN A 1 82 ? -14.966 15.875 40.487 1.00 84.00 82 GLN A O 1
ATOM 663 N N . GLY A 1 83 ? -14.151 13.795 40.317 1.00 72.69 83 GLY A N 1
ATOM 664 C CA . GLY A 1 83 ? -15.093 13.198 41.268 1.00 72.69 83 GLY A CA 1
ATOM 665 C C . GLY A 1 83 ? -16.550 13.197 40.790 1.00 72.69 83 GLY A C 1
ATOM 666 O O . GLY A 1 83 ? -17.453 12.950 41.585 1.00 72.69 83 GLY A O 1
ATOM 667 N N . THR A 1 84 ? -16.794 13.461 39.504 1.00 71.81 84 THR A N 1
ATOM 668 C CA . THR A 1 84 ? -18.135 13.502 38.895 1.00 71.81 84 THR A CA 1
ATOM 669 C C . THR A 1 84 ? -18.618 12.121 38.439 1.00 71.81 84 THR A C 1
ATOM 671 O O . THR A 1 84 ? -19.778 11.953 38.059 1.00 71.81 84 THR A O 1
ATOM 674 N N . SER A 1 85 ? -17.748 11.109 38.494 1.00 59.84 85 SER A N 1
ATOM 675 C CA . SER A 1 85 ? -18.018 9.771 37.968 1.00 59.84 85 SER A CA 1
ATOM 676 C C . SER A 1 85 ? -18.944 8.947 38.873 1.00 59.84 85 SER A C 1
ATOM 678 O O . SER A 1 85 ? -18.587 8.577 39.991 1.00 59.84 85 SER A O 1
ATOM 680 N N . SER A 1 86 ? -20.121 8.579 38.355 1.00 55.38 86 SER A N 1
ATOM 681 C CA . SER A 1 86 ? -20.980 7.542 38.944 1.00 55.38 86 SER A CA 1
ATOM 682 C C . SER A 1 86 ? -20.355 6.158 38.721 1.00 55.38 86 SER A C 1
ATOM 684 O O . SER A 1 86 ? -20.116 5.767 37.586 1.00 55.38 86 SER A O 1
ATOM 686 N N . SER A 1 87 ? -20.066 5.446 39.813 1.00 52.34 87 SER A N 1
ATOM 687 C CA . SER A 1 87 ? -19.738 4.011 39.938 1.00 52.34 87 SER A CA 1
ATOM 688 C C . SER A 1 87 ? -19.443 3.200 38.653 1.00 52.34 87 SER A C 1
ATOM 690 O O . SER A 1 87 ? -20.346 2.913 37.870 1.00 52.34 87 SER A O 1
ATOM 692 N N . SER A 1 88 ? -18.213 2.664 38.578 1.00 53.47 88 SER A N 1
ATOM 693 C CA . SER A 1 88 ? -17.726 1.622 37.645 1.00 53.47 88 SER A CA 1
ATOM 694 C C . SER A 1 88 ? -17.369 2.080 36.218 1.00 53.47 88 SER A C 1
ATOM 696 O O . SER A 1 88 ? -17.795 1.473 35.233 1.00 53.47 88 SER A O 1
ATOM 698 N N . ALA A 1 89 ? -16.530 3.111 36.091 1.00 50.47 89 ALA A N 1
ATOM 699 C CA . ALA A 1 89 ? -15.982 3.548 34.807 1.00 50.47 89 ALA A CA 1
ATOM 700 C C . ALA A 1 89 ? -14.945 2.541 34.269 1.00 50.47 89 ALA A C 1
ATOM 702 O O . ALA A 1 89 ? -13.834 2.416 34.785 1.00 50.47 89 ALA A O 1
ATOM 703 N N . ASN A 1 90 ? -15.317 1.799 33.227 1.00 58.12 90 ASN A N 1
ATOM 704 C CA . ASN A 1 90 ? -14.380 1.018 32.429 1.00 58.12 90 ASN A CA 1
ATOM 705 C C . ASN A 1 90 ? -13.482 2.011 31.673 1.00 58.12 90 ASN A C 1
ATOM 707 O O . ASN A 1 90 ? -13.937 2.632 30.720 1.00 58.12 90 ASN A O 1
ATOM 711 N N . LEU A 1 91 ? -12.245 2.208 32.140 1.00 59.84 91 LEU A N 1
ATOM 712 C CA . LEU A 1 91 ? -11.386 3.330 31.736 1.00 59.84 91 LEU A CA 1
ATOM 713 C C . LEU A 1 91 ? -10.951 3.311 30.260 1.00 59.84 91 LEU A C 1
ATOM 715 O O . LEU A 1 91 ? -10.293 4.245 29.831 1.00 59.84 91 LEU A O 1
ATOM 719 N N . GLY A 1 92 ? -11.273 2.267 29.492 1.00 59.22 92 GLY A N 1
ATOM 720 C CA . GLY A 1 92 ? -10.937 2.182 28.075 1.00 59.22 92 GLY A CA 1
ATOM 721 C C . GLY A 1 92 ? -11.906 1.309 27.280 1.00 59.22 92 GLY A C 1
ATOM 722 O O . GLY A 1 92 ? -12.449 0.325 27.789 1.00 59.22 92 GLY A O 1
ATOM 723 N N . TYR A 1 93 ? -12.079 1.653 26.001 1.00 63.38 93 TYR A N 1
ATOM 724 C CA . TYR A 1 93 ? -12.926 0.930 25.043 1.00 63.38 93 TYR A CA 1
ATOM 725 C C . TYR A 1 93 ? -12.510 -0.535 24.845 1.00 63.38 93 TYR A C 1
ATOM 727 O O . TYR A 1 93 ? -13.337 -1.419 24.612 1.00 63.38 93 TYR A O 1
ATOM 735 N N . LEU A 1 94 ? -11.203 -0.800 24.930 1.00 69.25 94 LEU A N 1
ATOM 736 C CA . LEU A 1 94 ? -10.611 -2.116 24.720 1.00 69.25 94 LEU A CA 1
ATOM 737 C C . LEU A 1 94 ? -10.067 -2.671 26.033 1.00 69.25 94 LEU A C 1
ATOM 739 O O . LEU A 1 94 ? -9.136 -2.127 26.623 1.00 69.25 94 LEU A O 1
ATOM 743 N N . SER A 1 95 ? -10.592 -3.820 26.452 1.00 70.38 95 SER A N 1
ATOM 744 C CA . SER A 1 95 ? -9.986 -4.605 27.530 1.00 70.38 95 SER A CA 1
ATOM 745 C C . SER A 1 95 ? -8.611 -5.143 27.117 1.00 70.38 95 SER A C 1
ATOM 747 O O . SER A 1 95 ? -8.346 -5.370 25.932 1.00 70.38 95 SER A O 1
ATOM 749 N N . SER A 1 96 ? -7.754 -5.484 28.087 1.00 70.06 96 SER A N 1
ATOM 750 C CA . SER A 1 96 ? -6.450 -6.118 27.817 1.00 70.06 96 SER A CA 1
ATOM 751 C C . SER A 1 96 ? -6.567 -7.389 26.959 1.00 70.06 96 SER A C 1
ATOM 753 O O . SER A 1 96 ? -5.673 -7.700 26.172 1.00 70.06 96 SER A O 1
ATOM 755 N N . LYS A 1 97 ? -7.700 -8.103 27.057 1.00 76.06 97 LYS A N 1
ATOM 756 C CA . LYS A 1 97 ? -8.012 -9.289 26.241 1.00 76.06 97 LYS A CA 1
ATOM 757 C C . LYS A 1 97 ? -8.317 -8.951 24.775 1.00 76.06 97 LYS A C 1
ATOM 759 O O . LYS A 1 97 ? -8.075 -9.787 23.913 1.00 76.06 97 LYS A O 1
ATOM 764 N N . GLN A 1 98 ? -8.828 -7.752 24.487 1.00 82.00 98 GLN A N 1
ATOM 765 C CA . GLN A 1 98 ? -9.064 -7.251 23.125 1.00 82.00 98 GLN A CA 1
ATOM 766 C C . GLN A 1 98 ? -7.815 -6.582 22.533 1.00 82.00 98 GLN A C 1
ATOM 768 O O . GLN A 1 98 ? -7.603 -6.645 21.324 1.00 82.00 98 GLN A O 1
ATOM 773 N N . LEU A 1 99 ? -6.953 -6.010 23.380 1.00 83.56 99 LEU A N 1
ATOM 774 C CA . LEU A 1 99 ? -5.711 -5.361 22.960 1.00 83.56 99 LEU A CA 1
ATOM 775 C C . LEU A 1 99 ? -4.682 -6.357 22.406 1.00 83.56 99 LEU A C 1
ATOM 777 O O . LEU A 1 99 ? -4.011 -6.075 21.416 1.00 83.56 99 LEU A O 1
ATOM 781 N N . HIS A 1 100 ? -4.570 -7.542 23.015 1.00 87.69 100 HIS A N 1
ATOM 782 C CA . HIS A 1 100 ? -3.589 -8.543 22.593 1.00 87.69 100 HIS A CA 1
ATOM 783 C C . HIS A 1 100 ? -3.778 -9.008 21.128 1.00 87.69 100 HIS A C 1
ATOM 785 O O . HIS A 1 100 ? -2.807 -8.946 20.369 1.00 87.69 100 HIS A O 1
ATOM 791 N N . PRO A 1 101 ? -4.990 -9.392 20.668 1.00 90.31 101 PRO A N 1
ATOM 792 C CA . PRO A 1 101 ? -5.244 -9.683 19.255 1.00 90.31 101 PRO A CA 1
ATOM 793 C C . PRO A 1 101 ? -4.907 -8.526 18.306 1.00 90.31 101 PRO A C 1
ATOM 795 O O . PRO A 1 101 ? -4.348 -8.768 17.237 1.00 90.31 101 PRO A O 1
ATOM 798 N N . ILE A 1 102 ? -5.197 -7.280 18.698 1.00 91.00 102 ILE A N 1
ATOM 799 C CA . ILE A 1 102 ? -4.909 -6.086 17.887 1.00 91.00 102 ILE A CA 1
ATOM 800 C C . ILE A 1 102 ? -3.399 -5.875 17.758 1.00 91.00 102 ILE A C 1
ATOM 802 O O . ILE A 1 102 ? -2.905 -5.656 16.654 1.00 91.00 102 ILE A O 1
ATOM 806 N N . ASN A 1 103 ? -2.643 -6.034 18.845 1.00 91.06 103 ASN A N 1
ATOM 807 C CA . ASN A 1 103 ? -1.184 -5.942 18.810 1.00 91.06 103 ASN A CA 1
ATOM 808 C C . ASN A 1 103 ? -0.562 -7.048 17.935 1.00 91.06 103 ASN A C 1
ATOM 810 O O . ASN A 1 103 ? 0.357 -6.808 17.151 1.00 91.06 103 ASN A O 1
ATOM 814 N N . MET A 1 104 ? -1.109 -8.267 17.997 1.00 94.69 104 MET A N 1
ATOM 815 C CA . MET A 1 104 ? -0.695 -9.361 17.112 1.00 94.69 104 MET A CA 1
ATOM 816 C C . MET A 1 104 ? -1.009 -9.066 15.639 1.00 94.69 104 MET A C 1
ATOM 818 O O . MET A 1 104 ? -0.174 -9.335 14.767 1.00 94.69 104 MET A O 1
ATOM 822 N N . LEU A 1 105 ? -2.185 -8.500 15.350 1.00 95.62 105 LEU A N 1
ATOM 823 C CA . LEU A 1 105 ? -2.566 -8.051 14.010 1.00 95.62 105 LEU A CA 1
ATOM 824 C C . LEU A 1 105 ? -1.634 -6.941 13.511 1.00 95.62 105 LEU A C 1
ATOM 826 O O . LEU A 1 105 ? -1.191 -6.993 12.363 1.00 95.62 105 LEU A O 1
ATOM 830 N N . GLN A 1 106 ? -1.268 -5.992 14.374 1.00 96.12 106 GLN A N 1
ATOM 831 C CA . GLN A 1 106 ? -0.315 -4.930 14.064 1.00 96.12 106 GLN A CA 1
ATOM 832 C C . GLN A 1 106 ? 1.042 -5.497 13.670 1.00 96.12 106 GLN A C 1
ATOM 834 O O . GLN A 1 106 ? 1.549 -5.166 12.602 1.00 96.12 106 GLN A O 1
ATOM 839 N N . GLY A 1 107 ? 1.600 -6.407 14.472 1.00 97.12 107 GLY A N 1
ATOM 840 C CA . GLY A 1 107 ? 2.882 -7.035 14.162 1.00 97.12 107 GLY A CA 1
ATOM 841 C C . GLY A 1 107 ? 2.864 -7.790 12.827 1.00 97.12 107 GLY A C 1
ATOM 842 O O . GLY A 1 107 ? 3.807 -7.685 12.045 1.00 97.12 107 GLY A O 1
ATOM 843 N N . LYS A 1 108 ? 1.785 -8.529 12.528 1.00 97.50 108 LYS A N 1
ATOM 844 C CA . LYS A 1 108 ? 1.614 -9.210 11.228 1.00 97.50 108 LYS A CA 1
ATOM 845 C C . LYS A 1 108 ? 1.506 -8.221 10.065 1.00 97.50 108 LYS A C 1
ATOM 847 O O . LYS A 1 108 ? 2.107 -8.447 9.014 1.00 97.50 108 LYS A O 1
ATOM 852 N N . THR A 1 109 ? 0.759 -7.140 10.269 1.00 97.81 109 THR A N 1
ATOM 853 C CA . THR A 1 109 ? 0.552 -6.088 9.272 1.00 97.81 109 THR A CA 1
ATOM 854 C C . THR A 1 109 ? 1.872 -5.390 8.958 1.00 97.81 109 THR A C 1
ATOM 856 O O . THR A 1 109 ? 2.258 -5.356 7.798 1.00 97.81 109 THR A O 1
ATOM 859 N N . LEU A 1 110 ? 2.626 -4.953 9.973 1.00 98.38 110 LEU A N 1
ATOM 860 C CA . LEU A 1 110 ? 3.915 -4.271 9.801 1.00 98.38 110 LEU A CA 1
ATOM 861 C C . LEU A 1 110 ? 4.935 -5.118 9.030 1.00 98.38 110 LEU A C 1
ATOM 863 O O . LEU A 1 110 ? 5.543 -4.624 8.088 1.00 98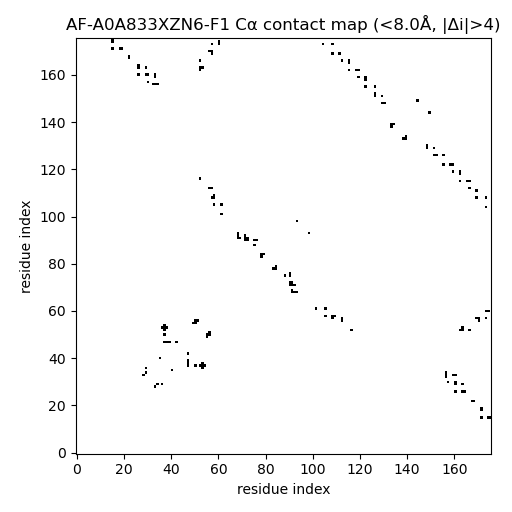.38 110 LEU A O 1
ATOM 867 N N . ARG A 1 111 ? 5.065 -6.412 9.354 1.00 98.44 111 ARG A N 1
ATOM 868 C CA . ARG A 1 111 ? 5.957 -7.316 8.603 1.00 98.44 111 ARG A CA 1
ATOM 869 C C . ARG A 1 111 ? 5.560 -7.447 7.131 1.00 98.44 111 ARG A C 1
ATOM 871 O O . ARG A 1 111 ? 6.417 -7.549 6.260 1.00 98.44 111 ARG A O 1
ATOM 878 N N . SER A 1 112 ? 4.258 -7.460 6.850 1.00 98.25 112 SER A N 1
ATOM 879 C CA . SER A 1 112 ? 3.749 -7.544 5.476 1.00 98.25 112 SER A CA 1
ATOM 880 C C . SER A 1 112 ? 3.947 -6.224 4.722 1.00 98.25 112 SER A C 1
ATOM 882 O O . SER A 1 112 ? 4.303 -6.241 3.546 1.00 98.25 112 SER A O 1
ATOM 884 N N . GLU A 1 113 ? 3.776 -5.085 5.402 1.00 98.44 113 GLU A N 1
ATOM 885 C CA . GLU A 1 113 ? 4.069 -3.756 4.856 1.00 98.44 113 GLU A CA 1
ATOM 886 C C . GLU A 1 113 ? 5.549 -3.599 4.504 1.00 98.44 113 GLU A C 1
ATOM 888 O O . GLU A 1 113 ? 5.875 -3.102 3.427 1.00 98.44 113 GLU A O 1
ATOM 893 N N . GLU A 1 114 ? 6.443 -4.039 5.387 1.00 98.44 114 GLU A N 1
ATOM 894 C CA . GLU A 1 114 ? 7.888 -4.014 5.161 1.00 98.44 114 GLU A CA 1
ATOM 895 C C . GLU A 1 114 ? 8.271 -4.885 3.962 1.00 98.44 114 GLU A C 1
ATOM 897 O O . GLU A 1 114 ? 8.929 -4.407 3.041 1.00 98.44 114 GLU A O 1
ATOM 902 N N . LYS A 1 115 ? 7.757 -6.122 3.897 1.00 98.44 115 LYS A N 1
ATOM 903 C CA . LYS A 1 115 ? 7.988 -7.023 2.760 1.00 98.44 115 LYS A CA 1
ATOM 904 C C . LYS A 1 115 ? 7.575 -6.393 1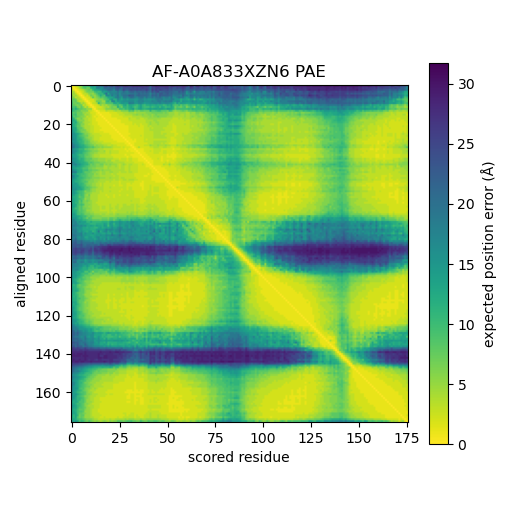.424 1.00 98.44 115 LYS A C 1
ATOM 906 O O . LYS A 1 115 ? 8.329 -6.465 0.457 1.00 98.44 115 LYS A O 1
ATOM 911 N N . LEU A 1 116 ? 6.387 -5.789 1.360 1.00 98.38 116 LEU A N 1
ATOM 912 C CA . LEU A 1 116 ? 5.894 -5.149 0.137 1.00 98.38 116 LEU A CA 1
ATOM 913 C C . LEU A 1 116 ? 6.672 -3.878 -0.215 1.00 98.38 116 LEU A C 1
ATOM 915 O O . LEU A 1 116 ? 6.927 -3.629 -1.389 1.00 98.38 116 LEU A O 1
ATOM 919 N N . THR A 1 117 ? 7.075 -3.099 0.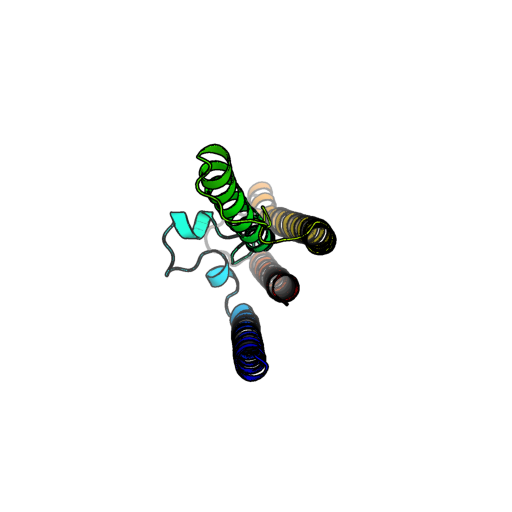792 1.00 98.25 117 THR A N 1
ATOM 920 C CA . THR A 1 117 ? 7.891 -1.892 0.594 1.00 98.25 117 THR A CA 1
ATOM 921 C C . THR A 1 117 ? 9.257 -2.257 0.014 1.00 98.25 117 THR A C 1
ATOM 923 O O . THR A 1 117 ? 9.657 -1.670 -0.985 1.00 98.25 117 THR A O 1
ATOM 926 N N . ASN A 1 118 ? 9.921 -3.274 0.570 1.00 98.31 118 ASN A N 1
ATOM 927 C CA . ASN A 1 118 ? 11.214 -3.746 0.071 1.00 98.31 118 ASN A CA 1
ATOM 928 C C . ASN A 1 118 ? 11.099 -4.290 -1.354 1.00 98.31 118 ASN A C 1
ATOM 930 O O . ASN A 1 118 ? 11.925 -3.974 -2.198 1.00 98.31 118 ASN A O 1
ATOM 934 N N . ARG A 1 119 ? 10.034 -5.046 -1.652 1.00 97.88 119 ARG A N 1
ATOM 935 C CA . ARG A 1 119 ? 9.788 -5.524 -3.016 1.00 97.88 119 ARG A CA 1
ATOM 936 C C . ARG A 1 119 ? 9.603 -4.370 -4.005 1.00 97.88 119 ARG A C 1
ATOM 938 O O . ARG A 1 119 ? 10.153 -4.438 -5.094 1.00 97.88 119 ARG A O 1
ATOM 945 N N . MET A 1 120 ? 8.847 -3.330 -3.647 1.00 96.88 120 MET A N 1
ATOM 946 C CA . MET A 1 120 ? 8.685 -2.156 -4.514 1.00 96.88 120 MET A CA 1
ATOM 947 C C . MET A 1 120 ? 10.014 -1.421 -4.727 1.00 96.88 120 MET A C 1
ATOM 949 O O . MET A 1 120 ? 10.283 -0.994 -5.843 1.00 96.88 120 MET A O 1
ATOM 953 N N . ALA A 1 121 ? 10.850 -1.309 -3.689 1.00 96.62 121 ALA A N 1
ATOM 954 C CA . ALA A 1 121 ? 12.179 -0.710 -3.805 1.00 96.62 121 ALA A CA 1
ATOM 955 C C . ALA A 1 121 ? 13.067 -1.487 -4.791 1.00 96.62 121 ALA A C 1
ATOM 957 O O . ALA A 1 121 ? 13.606 -0.884 -5.710 1.00 96.62 121 ALA A O 1
ATOM 958 N N . THR A 1 122 ? 13.117 -2.822 -4.693 1.00 95.75 122 THR A N 1
ATOM 959 C CA . THR A 1 122 ? 13.845 -3.660 -5.665 1.00 95.75 122 THR A CA 1
ATOM 960 C C . THR A 1 122 ? 13.337 -3.452 -7.091 1.00 95.75 122 THR A C 1
ATOM 962 O O . THR A 1 122 ? 14.132 -3.271 -8.002 1.00 95.75 122 THR A O 1
ATOM 965 N N . LEU A 1 123 ? 12.014 -3.387 -7.299 1.00 94.19 123 LEU A N 1
ATOM 966 C CA . LEU A 1 123 ? 11.462 -3.119 -8.632 1.00 94.19 123 LEU A CA 1
ATOM 967 C C . LEU A 1 123 ? 11.894 -1.754 -9.188 1.00 94.19 123 LEU A C 1
ATOM 969 O O . LEU A 1 123 ? 12.073 -1.625 -10.398 1.00 94.19 123 LEU A O 1
ATOM 973 N N . GLN A 1 124 ? 12.015 -0.738 -8.328 1.00 92.19 124 GLN A N 1
ATOM 974 C CA . GLN A 1 124 ? 12.472 0.600 -8.712 1.00 92.19 124 GLN A CA 1
ATOM 975 C C . GLN A 1 124 ? 13.968 0.627 -9.042 1.00 92.19 124 GLN A C 1
ATOM 977 O O . GLN A 1 124 ? 14.361 1.327 -9.972 1.00 92.19 124 GLN A O 1
ATOM 982 N N . GLU A 1 125 ? 14.784 -0.134 -8.312 1.00 91.81 125 GLU A N 1
ATOM 983 C CA . GLU A 1 125 ? 16.212 -0.308 -8.596 1.00 91.81 125 GLU A CA 1
ATOM 984 C C . GLU A 1 125 ? 16.410 -1.013 -9.948 1.00 91.81 125 GLU A C 1
ATOM 986 O O . GLU A 1 125 ? 17.050 -0.458 -10.841 1.00 91.81 125 GLU A O 1
ATOM 991 N N . ASP A 1 126 ? 15.750 -2.158 -10.150 1.00 89.12 126 ASP A N 1
ATOM 992 C CA . ASP A 1 126 ? 15.889 -2.985 -11.355 1.00 89.12 126 ASP A CA 1
ATOM 993 C C . ASP A 1 126 ? 15.506 -2.234 -12.646 1.00 89.12 126 ASP A C 1
ATOM 995 O O . ASP A 1 126 ? 16.167 -2.359 -13.678 1.00 89.12 126 ASP A O 1
ATOM 999 N N . VAL A 1 127 ? 14.423 -1.443 -12.626 1.00 87.69 127 VAL A N 1
ATOM 1000 C CA . VAL A 1 127 ? 13.982 -0.704 -13.826 1.00 87.69 127 VAL A CA 1
ATOM 1001 C C . VAL A 1 127 ? 14.877 0.503 -14.123 1.00 87.69 127 VAL A C 1
ATOM 1003 O O . VAL A 1 127 ? 15.039 0.876 -15.287 1.00 87.69 127 VAL A O 1
ATOM 1006 N N . ALA A 1 128 ? 15.487 1.103 -13.094 1.00 84.50 128 ALA A N 1
ATOM 1007 C CA . ALA A 1 128 ? 16.384 2.248 -13.237 1.00 84.50 128 ALA A CA 1
ATOM 1008 C C . ALA A 1 128 ? 17.746 1.867 -13.843 1.00 84.50 128 ALA A C 1
ATOM 1010 O O . ALA A 1 128 ? 18.411 2.722 -14.434 1.00 84.50 128 ALA A O 1
ATOM 1011 N N . ASP A 1 129 ? 18.137 0.593 -13.788 1.00 84.06 129 ASP A N 1
ATOM 1012 C CA . ASP A 1 129 ? 19.363 0.112 -14.430 1.00 84.06 129 ASP A CA 1
ATOM 1013 C C . ASP A 1 129 ? 19.332 0.289 -15.957 1.00 84.06 129 ASP A C 1
ATOM 1015 O O . ASP A 1 129 ? 20.357 0.595 -16.570 1.00 84.06 129 ASP A O 1
ATOM 1019 N N . HIS A 1 130 ? 18.163 0.176 -16.597 1.00 78.88 130 HIS A N 1
ATOM 1020 C CA . HIS A 1 130 ? 18.026 0.331 -18.050 1.00 78.88 130 HIS A CA 1
ATOM 1021 C C . HIS A 1 130 ? 18.458 1.715 -18.575 1.00 78.88 130 HIS A C 1
ATOM 1023 O O . HIS A 1 130 ? 19.329 1.764 -19.455 1.00 78.88 130 HIS A O 1
ATOM 1029 N N . PRO A 1 131 ? 17.922 2.847 -18.072 1.00 75.06 131 PRO A N 1
ATOM 1030 C CA . PRO A 1 131 ? 18.392 4.167 -18.486 1.00 75.06 131 PRO A CA 1
ATOM 1031 C C . PRO A 1 131 ? 19.860 4.416 -18.106 1.00 75.06 131 PRO A C 1
ATOM 1033 O O . PRO A 1 131 ? 20.582 5.032 -18.892 1.00 75.06 131 PRO A O 1
ATOM 1036 N N . ILE A 1 132 ? 20.345 3.896 -16.970 1.00 75.69 132 ILE A N 1
ATOM 1037 C CA . ILE A 1 132 ? 21.758 4.020 -16.563 1.00 75.69 132 ILE A CA 1
ATOM 1038 C C . ILE A 1 132 ? 22.682 3.319 -17.568 1.00 75.69 132 ILE A C 1
ATOM 1040 O O . ILE A 1 132 ? 23.666 3.904 -18.028 1.00 75.69 132 ILE A O 1
ATOM 1044 N N . VAL A 1 133 ? 22.350 2.088 -17.964 1.00 72.25 133 VAL A N 1
ATOM 1045 C CA . VAL A 1 133 ? 23.094 1.328 -18.977 1.00 72.25 133 VAL A CA 1
ATOM 1046 C C . VAL A 1 133 ? 23.049 2.032 -20.335 1.00 72.25 133 VAL A C 1
ATOM 1048 O O . VAL A 1 133 ? 24.065 2.071 -21.032 1.00 72.25 133 VAL A O 1
ATOM 1051 N N . GLY A 1 134 ? 21.906 2.614 -20.708 1.00 72.50 134 GLY A N 1
ATOM 1052 C CA . GLY A 1 134 ? 21.766 3.407 -21.932 1.00 72.50 134 GLY A CA 1
ATOM 1053 C C . GLY A 1 134 ? 22.716 4.608 -21.969 1.00 72.50 134 GLY A C 1
ATOM 1054 O O . GLY A 1 134 ? 23.430 4.797 -22.957 1.00 72.50 134 GLY A O 1
ATOM 1055 N N . ILE A 1 135 ? 22.792 5.364 -20.867 1.00 72.25 135 ILE A N 1
ATOM 1056 C CA . ILE A 1 135 ? 23.735 6.482 -20.702 1.00 72.25 135 ILE A CA 1
ATOM 1057 C C . ILE A 1 135 ? 25.184 5.982 -20.786 1.00 72.25 135 ILE A C 1
ATOM 1059 O O . ILE A 1 135 ? 25.981 6.542 -21.537 1.00 72.25 135 ILE A O 1
ATOM 1063 N N . ALA A 1 136 ? 25.526 4.908 -20.066 1.00 72.12 136 ALA A N 1
ATOM 1064 C CA . ALA A 1 136 ? 26.885 4.364 -20.029 1.00 72.12 136 ALA 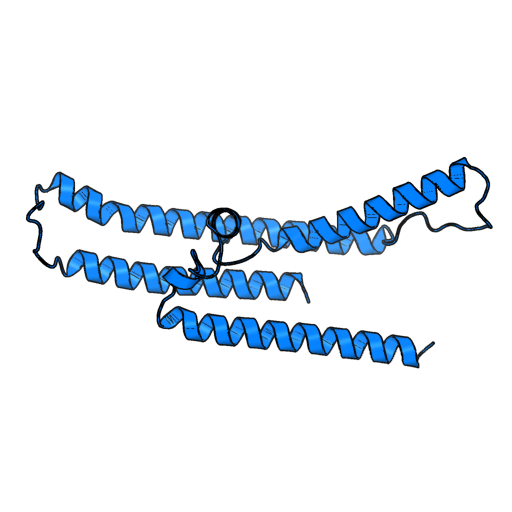A CA 1
ATOM 1065 C C . ALA A 1 136 ? 27.375 3.860 -21.398 1.00 72.12 136 ALA A C 1
ATOM 1067 O O . ALA A 1 136 ? 28.549 4.009 -21.731 1.00 72.12 136 ALA A O 1
ATOM 1068 N N . LYS A 1 137 ? 26.478 3.287 -22.211 1.00 71.62 137 LYS A N 1
ATOM 1069 C CA . LYS A 1 137 ? 26.780 2.827 -23.576 1.00 71.62 137 LYS A CA 1
ATOM 1070 C C . LYS A 1 137 ? 26.830 3.964 -24.607 1.00 71.62 137 LYS A C 1
ATOM 1072 O O . LYS A 1 137 ? 27.134 3.699 -25.766 1.00 71.62 137 LYS A O 1
ATOM 1077 N N . GLY A 1 138 ? 26.527 5.206 -24.215 1.00 67.12 138 GLY A N 1
ATOM 1078 C CA . GLY A 1 138 ? 26.468 6.346 -25.132 1.00 67.12 138 GLY A CA 1
ATOM 1079 C C . GLY A 1 138 ? 25.336 6.249 -26.161 1.00 67.12 138 GLY A C 1
ATOM 1080 O O . GLY A 1 138 ? 25.414 6.892 -27.203 1.00 67.12 138 GLY A O 1
ATOM 1081 N N . LEU A 1 139 ? 24.286 5.461 -25.886 1.00 63.44 139 LEU A N 1
ATOM 1082 C CA . LEU A 1 139 ? 23.139 5.236 -26.783 1.00 63.44 139 LEU A CA 1
ATOM 1083 C C . LEU A 1 139 ? 22.135 6.406 -26.764 1.00 63.44 139 LEU A C 1
ATOM 1085 O O . LEU A 1 139 ? 20.933 6.222 -26.919 1.00 63.44 139 LEU A O 1
ATOM 1089 N N . SER A 1 140 ? 22.609 7.635 -26.562 1.00 56.94 140 SER A N 1
ATOM 1090 C CA . SER A 1 140 ? 21.793 8.842 -26.396 1.00 56.94 140 SER A CA 1
ATOM 1091 C C . SER A 1 140 ? 21.261 9.422 -27.716 1.00 56.94 140 SER A C 1
ATOM 1093 O O . SER A 1 140 ? 21.133 10.641 -27.850 1.00 56.94 140 SER A O 1
ATOM 1095 N N . GLN A 1 141 ? 20.925 8.582 -28.702 1.00 58.41 141 GLN A N 1
ATOM 1096 C CA . GLN A 1 141 ? 20.188 9.057 -29.871 1.00 58.41 141 GLN A CA 1
ATOM 1097 C C . GLN A 1 141 ? 18.708 9.211 -29.509 1.00 58.41 141 GLN A C 1
ATOM 1099 O O . GLN A 1 141 ? 17.949 8.251 -29.400 1.00 58.41 141 GLN A O 1
ATOM 1104 N N . VAL A 1 142 ? 18.311 10.465 -29.284 1.00 52.94 142 VAL A N 1
ATOM 1105 C CA . VAL A 1 142 ? 16.920 10.872 -29.068 1.00 52.94 142 VAL A CA 1
ATOM 1106 C C . VAL A 1 142 ? 16.072 10.381 -30.245 1.00 52.94 142 VAL A C 1
ATOM 1108 O O . VAL A 1 142 ? 16.255 10.846 -31.367 1.00 52.94 142 VAL A O 1
ATOM 1111 N N . GLY A 1 143 ? 15.142 9.457 -29.985 1.00 53.88 143 GLY A N 1
ATOM 1112 C CA . GLY A 1 143 ? 14.155 8.993 -30.966 1.00 53.88 143 GLY A CA 1
ATOM 1113 C C . GLY A 1 143 ? 14.311 7.552 -31.462 1.00 53.88 143 GLY A C 1
ATOM 1114 O O . GLY A 1 143 ? 13.427 7.094 -32.182 1.00 53.88 143 GLY A O 1
ATOM 1115 N N . GLU A 1 144 ? 15.354 6.810 -31.071 1.00 56.69 144 GLU A N 1
ATOM 1116 C CA . GLU A 1 144 ? 15.368 5.358 -31.301 1.00 56.69 144 GLU A CA 1
ATOM 1117 C C . GLU A 1 144 ? 14.493 4.652 -30.256 1.00 56.69 144 GLU A C 1
ATOM 1119 O O . GLU A 1 144 ? 14.773 4.684 -29.057 1.00 56.69 144 GLU A O 1
ATOM 1124 N N . MET A 1 145 ? 13.418 4.003 -30.715 1.00 53.41 145 MET A N 1
ATOM 1125 C CA . MET A 1 145 ? 12.642 3.076 -29.891 1.00 53.41 145 MET A CA 1
ATOM 1126 C C . MET A 1 145 ? 13.536 1.898 -29.501 1.00 53.41 145 MET A C 1
ATOM 1128 O O . MET A 1 145 ? 13.725 0.960 -30.281 1.00 53.41 145 MET A O 1
ATOM 1132 N N . ASN A 1 146 ? 14.100 1.929 -28.295 1.00 64.62 146 ASN A N 1
ATOM 1133 C CA . ASN A 1 146 ? 14.784 0.764 -27.766 1.00 64.62 146 ASN A CA 1
ATOM 1134 C C . ASN A 1 146 ? 13.734 -0.236 -27.272 1.00 64.62 146 ASN A C 1
ATOM 1136 O O . ASN A 1 146 ? 13.283 -0.163 -26.131 1.00 64.62 146 ASN A O 1
ATOM 1140 N N . GLY A 1 147 ? 13.379 -1.204 -28.119 1.00 73.75 147 GLY A N 1
ATOM 1141 C CA . GLY A 1 147 ? 12.436 -2.264 -27.755 1.00 73.75 147 GLY A CA 1
ATOM 1142 C C . GLY A 1 147 ? 12.853 -3.084 -26.523 1.00 73.75 147 GLY A C 1
ATOM 1143 O O . GLY A 1 147 ? 12.023 -3.793 -25.962 1.00 73.75 147 GLY A O 1
ATOM 1144 N N . GLU A 1 148 ? 14.112 -3.012 -26.070 1.00 76.44 148 GLU A N 1
ATOM 1145 C CA . GLU A 1 148 ? 14.528 -3.579 -24.780 1.00 76.44 148 GLU A CA 1
ATOM 1146 C C . GLU A 1 148 ? 14.034 -2.755 -23.583 1.00 76.44 148 GLU A C 1
ATOM 1148 O O . GLU A 1 148 ? 13.645 -3.346 -22.578 1.00 76.44 148 GLU A O 1
ATOM 1153 N N . VAL A 1 149 ? 14.021 -1.420 -23.691 1.00 78.06 149 VAL A N 1
ATOM 1154 C CA . VAL A 1 149 ? 13.506 -0.515 -22.649 1.00 78.06 149 VAL A CA 1
ATOM 1155 C C . VAL A 1 149 ? 11.993 -0.648 -22.547 1.00 78.06 149 VAL A C 1
ATOM 1157 O O . VAL A 1 149 ? 11.492 -0.844 -21.445 1.00 78.06 149 VAL A O 1
ATOM 1160 N N . ASP A 1 150 ? 11.278 -0.651 -23.676 1.00 82.31 150 ASP A N 1
ATOM 1161 C CA . ASP A 1 150 ? 9.818 -0.828 -23.685 1.00 82.31 150 ASP A CA 1
ATOM 1162 C C . ASP A 1 150 ? 9.421 -2.159 -23.021 1.00 82.31 150 ASP A C 1
ATOM 1164 O O . ASP A 1 150 ? 8.605 -2.192 -22.105 1.00 82.31 150 ASP A O 1
ATOM 1168 N N . ARG A 1 151 ? 10.102 -3.262 -23.366 1.00 85.38 151 ARG A N 1
ATOM 1169 C CA . ARG A 1 151 ? 9.880 -4.571 -22.720 1.00 85.38 151 ARG A CA 1
ATOM 1170 C C . ARG A 1 151 ? 10.210 -4.580 -21.229 1.00 85.38 151 ARG A C 1
ATOM 1172 O O . ARG A 1 151 ? 9.640 -5.381 -20.487 1.00 85.38 151 ARG A O 1
ATOM 1179 N N . ALA A 1 152 ? 11.189 -3.790 -20.796 1.00 86.56 152 ALA A N 1
ATOM 1180 C CA . ALA A 1 152 ? 11.529 -3.669 -19.384 1.00 86.56 152 ALA A CA 1
ATOM 1181 C C . ALA A 1 152 ? 10.451 -2.896 -18.618 1.00 86.56 152 ALA A C 1
ATOM 1183 O O . ALA A 1 152 ? 10.074 -3.318 -17.525 1.00 86.56 152 ALA A O 1
ATOM 1184 N N . LEU A 1 153 ? 9.915 -1.828 -19.216 1.00 88.00 153 LEU A N 1
ATOM 1185 C CA . LEU A 1 153 ? 8.794 -1.064 -18.673 1.00 88.00 153 LEU A CA 1
ATOM 1186 C C . LEU A 1 153 ? 7.530 -1.925 -18.586 1.00 88.00 153 LEU A C 1
ATOM 1188 O O . LEU A 1 153 ? 6.958 -2.012 -17.504 1.00 88.00 153 LEU A O 1
ATOM 1192 N N . ASP A 1 154 ? 7.179 -2.674 -19.636 1.00 90.50 154 ASP A N 1
ATOM 1193 C CA . ASP A 1 154 ? 6.033 -3.599 -19.620 1.00 90.50 154 ASP A CA 1
ATOM 1194 C C . ASP A 1 154 ? 6.138 -4.623 -18.472 1.00 90.50 154 ASP A C 1
ATOM 1196 O O . ASP A 1 154 ? 5.173 -4.913 -17.759 1.00 90.50 154 ASP A O 1
ATOM 1200 N N . LYS A 1 155 ? 7.336 -5.187 -18.256 1.00 91.94 155 LYS A N 1
ATOM 1201 C CA . LYS A 1 155 ? 7.593 -6.117 -17.142 1.00 91.94 155 LYS A CA 1
ATOM 1202 C C . LYS A 1 155 ? 7.501 -5.425 -15.785 1.00 91.94 155 LYS A C 1
ATOM 1204 O O . LYS A 1 155 ? 6.990 -6.023 -14.835 1.00 91.94 155 LYS A O 1
ATOM 1209 N N . HIS A 1 156 ? 8.009 -4.199 -15.680 1.00 93.75 156 HIS A N 1
ATOM 1210 C CA . HIS A 1 156 ? 7.929 -3.406 -14.460 1.00 93.75 156 HIS A CA 1
ATOM 1211 C C . HIS A 1 156 ? 6.469 -3.090 -14.108 1.00 93.75 156 HIS A C 1
ATOM 1213 O O . HIS A 1 156 ? 6.066 -3.308 -12.966 1.00 93.75 156 HIS A O 1
ATOM 1219 N N . GLU A 1 157 ? 5.650 -2.696 -15.086 1.00 94.00 157 GLU A N 1
ATOM 1220 C CA . GLU A 1 157 ? 4.216 -2.459 -14.904 1.00 94.00 157 GLU A CA 1
ATOM 1221 C C . GLU A 1 157 ? 3.494 -3.718 -14.404 1.00 94.00 157 GLU A C 1
ATOM 1223 O O . GLU A 1 157 ? 2.800 -3.672 -13.386 1.00 94.00 157 GLU A O 1
ATOM 1228 N N . GLN A 1 158 ? 3.728 -4.879 -15.023 1.00 95.06 158 GLN A N 1
ATOM 1229 C CA . GLN A 1 158 ? 3.157 -6.151 -14.553 1.00 95.06 158 GLN A CA 1
ATOM 1230 C C . GLN A 1 158 ? 3.562 -6.475 -13.106 1.00 95.06 158 GLN A C 1
ATOM 1232 O O . GLN A 1 158 ? 2.745 -6.936 -12.300 1.00 95.06 158 GLN A O 1
ATOM 1237 N N . ALA A 1 159 ? 4.818 -6.213 -12.738 1.00 96.19 159 ALA A N 1
ATOM 1238 C CA . ALA A 1 159 ? 5.287 -6.418 -11.374 1.00 96.19 159 ALA A CA 1
ATOM 1239 C C . ALA A 1 159 ? 4.635 -5.440 -10.379 1.00 96.19 159 ALA A C 1
ATOM 1241 O O . ALA A 1 159 ? 4.270 -5.853 -9.270 1.00 96.19 159 ALA A O 1
ATOM 1242 N N . MET A 1 160 ? 4.433 -4.179 -10.780 1.00 96.69 160 MET A N 1
ATOM 1243 C CA . MET A 1 160 ? 3.698 -3.176 -10.005 1.00 96.69 160 MET A CA 1
ATOM 1244 C C . MET A 1 160 ? 2.240 -3.584 -9.778 1.00 96.69 160 MET A C 1
ATOM 1246 O O . MET A 1 160 ? 1.734 -3.385 -8.671 1.00 96.69 160 MET A O 1
ATOM 1250 N N . VAL A 1 161 ? 1.576 -4.199 -10.767 1.00 97.06 161 VAL A N 1
ATOM 1251 C CA . VAL A 1 161 ? 0.208 -4.725 -10.603 1.00 97.06 161 VAL A CA 1
ATOM 1252 C C . VAL A 1 161 ? 0.177 -5.753 -9.478 1.00 97.06 161 VAL A C 1
ATOM 1254 O O . VAL A 1 161 ? -0.630 -5.639 -8.556 1.00 97.06 161 VAL A O 1
ATOM 1257 N N . GLY A 1 162 ? 1.123 -6.697 -9.470 1.00 96.44 162 GLY A N 1
ATOM 1258 C CA . GLY A 1 162 ? 1.228 -7.688 -8.398 1.00 96.44 162 GLY A CA 1
ATOM 1259 C C . GLY A 1 162 ? 1.424 -7.061 -7.009 1.00 96.44 162 GLY A C 1
ATOM 1260 O O . GLY A 1 162 ? 0.823 -7.514 -6.032 1.00 96.44 162 GLY A O 1
ATOM 1261 N N . VAL A 1 163 ? 2.224 -5.993 -6.905 1.00 97.25 163 VAL A N 1
ATOM 1262 C CA . VAL A 1 163 ? 2.405 -5.245 -5.646 1.00 97.25 163 VAL A CA 1
ATOM 1263 C C . VAL A 1 163 ? 1.111 -4.544 -5.222 1.00 97.25 163 VAL A C 1
ATOM 1265 O O . VAL A 1 163 ? 0.735 -4.619 -4.049 1.00 97.25 163 VAL A O 1
ATOM 1268 N N . LEU A 1 164 ? 0.411 -3.896 -6.156 1.00 96.38 164 LEU A N 1
ATOM 1269 C CA . LEU A 1 164 ? -0.867 -3.227 -5.905 1.00 96.38 164 LEU A CA 1
ATOM 1270 C C . LEU A 1 164 ? -1.917 -4.216 -5.389 1.00 96.38 164 LEU A C 1
ATOM 1272 O O . LEU A 1 164 ? -2.595 -3.936 -4.398 1.00 96.38 164 LEU A O 1
ATOM 1276 N N . GLU A 1 165 ? -2.025 -5.383 -6.019 1.00 96.06 165 GLU A N 1
ATOM 1277 C CA . GLU A 1 165 ? -2.962 -6.435 -5.629 1.00 96.06 165 GLU A CA 1
ATOM 1278 C C . GLU A 1 165 ? -2.658 -7.002 -4.238 1.00 96.06 165 GLU A C 1
ATOM 1280 O O . GLU A 1 165 ? -3.563 -7.167 -3.415 1.00 96.06 165 GLU A O 1
ATOM 1285 N N . GLU A 1 166 ? -1.387 -7.277 -3.932 1.00 96.69 166 GLU A N 1
ATOM 1286 C CA . GLU A 1 166 ? -0.982 -7.733 -2.599 1.00 96.69 166 GLU A CA 1
ATOM 1287 C C . GLU A 1 166 ? -1.231 -6.669 -1.527 1.00 96.69 166 GLU A C 1
ATOM 1289 O O . GLU A 1 166 ? -1.726 -6.996 -0.445 1.00 96.69 166 GLU A O 1
ATOM 1294 N N . ALA A 1 167 ? -0.962 -5.397 -1.830 1.00 97.19 167 ALA A N 1
ATOM 1295 C CA . ALA A 1 167 ? -1.272 -4.290 -0.935 1.00 97.19 167 ALA A CA 1
ATOM 1296 C C . ALA A 1 167 ? -2.790 -4.143 -0.720 1.00 97.19 167 ALA A C 1
ATOM 1298 O O . ALA A 1 167 ? -3.237 -3.908 0.405 1.00 97.19 167 ALA A O 1
ATOM 1299 N N . GLY A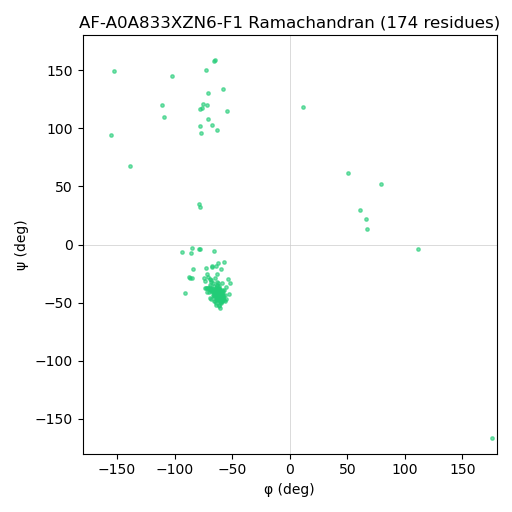 1 168 ? -3.600 -4.318 -1.770 1.00 95.31 168 GLY A N 1
ATOM 1300 C CA . GLY A 1 168 ? -5.063 -4.353 -1.693 1.00 95.31 168 GLY A CA 1
ATOM 1301 C C . GLY A 1 168 ? -5.570 -5.473 -0.782 1.00 95.31 168 GLY A C 1
ATOM 1302 O O . GLY A 1 168 ? -6.331 -5.212 0.153 1.00 95.31 168 GLY A O 1
ATOM 1303 N N . ARG A 1 169 ? -5.069 -6.701 -0.979 1.00 95.19 169 ARG A N 1
ATOM 1304 C CA . ARG A 1 169 ? -5.373 -7.850 -0.108 1.00 95.19 169 ARG A CA 1
ATOM 1305 C C . ARG A 1 169 ? -4.965 -7.598 1.338 1.00 95.19 169 ARG A C 1
ATOM 1307 O O . ARG A 1 169 ? -5.718 -7.945 2.244 1.00 95.19 169 ARG A O 1
ATOM 1314 N N . LEU A 1 170 ? -3.804 -6.983 1.571 1.00 96.88 170 LEU A N 1
ATOM 1315 C CA . LEU A 1 170 ? -3.356 -6.652 2.921 1.00 96.88 170 LEU A CA 1
ATOM 1316 C C . LEU A 1 170 ? -4.313 -5.664 3.603 1.00 96.88 170 LEU A C 1
ATOM 1318 O O . LEU A 1 170 ? -4.732 -5.931 4.724 1.00 96.88 170 LEU A O 1
ATOM 1322 N N . ARG A 1 171 ? -4.725 -4.580 2.925 1.00 95.38 171 ARG A N 1
ATOM 1323 C CA . ARG A 1 171 ? -5.701 -3.609 3.469 1.00 95.38 171 ARG A CA 1
ATOM 1324 C C . ARG A 1 171 ? -7.001 -4.288 3.883 1.00 95.38 171 ARG A C 1
ATOM 1326 O O . ARG A 1 171 ? -7.473 -4.094 4.998 1.00 95.38 171 ARG A O 1
ATOM 1333 N N . LEU A 1 172 ? -7.546 -5.112 2.997 1.00 93.56 172 LEU A N 1
ATOM 1334 C CA . LEU A 1 172 ? -8.775 -5.858 3.231 1.00 93.56 172 LEU A CA 1
ATOM 1335 C C . LEU A 1 172 ? -8.638 -6.842 4.407 1.00 93.56 172 LEU A C 1
ATOM 1337 O O . LEU A 1 172 ? -9.518 -6.903 5.260 1.00 93.56 172 LEU A O 1
ATOM 1341 N N . ASN A 1 173 ? -7.534 -7.588 4.480 1.00 93.62 173 ASN A N 1
ATOM 1342 C CA . ASN A 1 173 ? -7.293 -8.549 5.558 1.00 93.62 173 ASN A CA 1
ATOM 1343 C C . ASN A 1 173 ? -7.060 -7.873 6.914 1.00 93.62 173 ASN A C 1
ATOM 1345 O O . ASN A 1 173 ? -7.395 -8.455 7.938 1.00 93.62 173 ASN A O 1
ATOM 1349 N N . THR A 1 174 ? -6.500 -6.661 6.936 1.00 93.62 174 THR A N 1
ATOM 1350 C CA . THR A 1 174 ? -6.374 -5.868 8.167 1.00 93.62 174 THR A CA 1
ATOM 1351 C C . THR A 1 174 ? -7.729 -5.319 8.640 1.00 93.62 174 THR A C 1
ATOM 1353 O O . THR A 1 174 ? -7.889 -5.074 9.832 1.00 93.62 174 THR A O 1
ATOM 1356 N N . LEU A 1 175 ? -8.701 -5.132 7.737 1.00 87.94 175 LEU A N 1
ATOM 1357 C CA . LEU A 1 175 ? -10.044 -4.624 8.058 1.00 87.94 175 LEU A CA 1
ATOM 1358 C C . LEU A 1 175 ? -11.042 -5.703 8.521 1.00 87.94 175 LEU A C 1
ATOM 1360 O O . LEU A 1 175 ? -11.987 -5.371 9.239 1.00 87.94 175 LEU A O 1
ATOM 1364 N N . LYS A 1 176 ? -10.883 -6.955 8.077 1.00 82.94 176 LYS A N 1
ATOM 1365 C CA . LYS A 1 176 ? -11.803 -8.070 8.380 1.00 82.94 176 LYS A CA 1
ATOM 1366 C C . LYS A 1 176 ? -11.708 -8.518 9.845 1.00 82.94 176 LYS A C 1
ATOM 1368 O O . LYS A 1 176 ? -12.780 -8.543 10.515 1.00 82.94 176 LYS A O 1
#

Radius of gyration: 23.26 Å; Cα contacts (8 Å, |Δi|>4): 96; chains: 1; bounding box: 59×26×73 Å

Solvent-accessible surface area (backbone atoms only — not comparable to f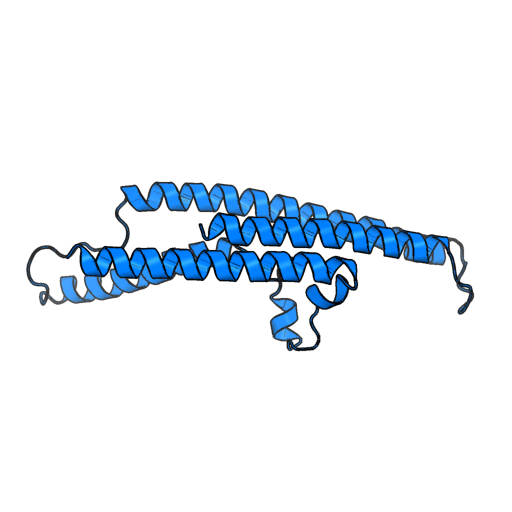ull-atom values): 10030 Å² total; per-residue (Å²): 114,72,68,61,54,53,51,53,52,53,52,52,51,52,54,52,52,53,52,46,54,51,46,52,54,50,49,63,50,25,77,80,52,38,65,54,52,54,56,38,87,92,46,54,75,69,60,37,72,64,45,41,70,54,35,76,56,57,67,52,62,57,50,48,52,53,51,57,37,49,54,51,27,54,53,48,51,52,38,51,74,66,68,72,59,75,85,84,77,74,63,45,86,64,51,77,82,57,44,53,60,51,53,54,49,47,55,56,47,52,56,52,51,50,54,52,51,53,51,52,50,51,53,55,52,63,60,52,47,56,62,52,51,37,59,75,70,64,63,77,60,86,85,68,83,53,67,69,57,55,54,48,50,56,51,49,47,56,52,48,34,56,50,38,45,52,47,45,52,48,41,52,64,73,70,110

Organism: Juglans regia (NCBI:txid51240)

InterPro domains:
  IPR025422 Transcription factor TGA like domain [PF14144] (14-67)
  IPR025422 Transcription factor TGA like domain [PS51806] (1-176)
  IPR051886 Seed Development and Stress Response Regulator [PTHR46354] (13-176)

Mean predicted aligned error: 8.95 Å

pLDDT: mean 84.08, std 13.73, range [50.25, 98.44]

Nearest PDB structures (foldseek):
  8gyz-assembly1_A  TM=7.913E-01  e=4.083E-05  Arabidopsis thaliana
  2d1l-assembly1_A  TM=3.954E-01  e=3.638E+00  Mus musculus
  3oe6-assembly1_A-2  TM=4.013E-01  e=9.195E+00  Homo sapiens
  6za9-assembly1_N  TM=3.127E-01  e=8.245E+00  Ovis aries

Sequence (176 aa):
MKMKTTLANSQKSACIEHFQDYADKRSQLAHNDVSAFFAPAWCTNWENSLLWLAGCRPSQYIRLVYALCGLEIEVHLSEFLQGTSSSSANLGYLSSKQLHPINMLQGKTLRSEEKLTNRMATLQEDVADHPIVGIAKGLSQVGEMNGEVDRALDKHEQAMVGVLEEAGRLRLNTLK

Secondary structure (DSSP, 8-state):
-HHHHHHHHHHHHHHHHHHHHHHHHHHHHHTT-SHHHHS-TTS-HHHHHT-SSSS--THHHHHHHHHHHHHHHHHHHHHHHTT---S-----SS-HHHHHHHHHHHHHHHHHHHHHHHHHHHHHHHHHHHHHHHHHTT---TT---HHHHHHHHHHHHHHHHHHHHHHHHHHHHH-